Protein AF-A0A9J5WWS8-F1 (afdb_monomer_lite)

pLDDT: mean 73.99, std 14.36, range [29.09, 91.81]

Foldseek 3Di:
DDDPPDPPPPPPFDWDWDFDDDDPDPDTDIDTDTDDDPDPDDDDQDDQPVLVVDPCSVVQLVVLLPDDDDDDPVVNVVVSVVSSSVSVVVVCCVPCNPLVVVLVVLVVVLVVLVVCCVVPVDPVSVVVNVVSVVVNVVSVVSVVSRVCVVVVVVCVVCCVPPDPVVVVVVVVVCVVPDDQWDQAPVRDIQGDPVRVVVRVCVVVCCVVVPPPPPPPVVVVVVVPPPADPVNCCVPVVDDDDLVLDEDEDDPPDDVVVVVVCCVVPVHHHDDDQDQDPNETDDPDDADLVRCVVLVVVLVVVVVVVVPDPDDPVRVVVCCVPPVVVSCPVHVVPDDHDVVNVD

Sequence (342 aa):
MGHNELQTQFKITFTTITHLPSVGSDHCPLLMEMTEKEEDYIKYFKFLNCWADQPKFLDTVKACWERIVEGDSMWRFHQKMKRLSNTLSHWSRREFGDIFTTVREYEEKVRTAEERLIHEHSDTNRTILHALNAEYIKFLKIEDSILKQKTQLYWFKEGDNNTKYFHSLIRGRRRKLFIHKLIGGDGEWIEGDDNIVEAACAHFQEIFTGENNLIDEDALECIPRMVTHEQNNKTSGQRINSDKSHFMVHNSAFNSTVDRIKRITGFKQREGPLTYLGCPLFVGRPRIIYFSDLINKVLCRITGWQTRLLSYGGRAILVKHVLQSLPIHLLLAVTPPGTVLK

Structure (mmCIF, N/CA/C/O backbone):
data_AF-A0A9J5WWS8-F1
#
_entry.id   AF-A0A9J5WWS8-F1
#
loop_
_atom_site.group_PDB
_atom_site.id
_atom_site.type_symbol
_atom_site.label_atom_id
_atom_site.label_alt_id
_atom_site.label_comp_id
_atom_site.label_asym_id
_atom_site.label_entity_id
_atom_site.label_seq_id
_atom_site.pdbx_PDB_ins_code
_atom_site.Cartn_x
_atom_site.Cartn_y
_atom_site.Cartn_z
_atom_site.occupancy
_atom_site.B_iso_or_equiv
_atom_site.auth_seq_id
_atom_site.auth_comp_id
_atom_site.auth_asym_id
_atom_site.auth_atom_id
_atom_site.pdbx_PDB_model_num
ATOM 1 N N . MET A 1 1 ? 41.529 20.018 -17.613 1.00 34.59 1 MET A N 1
ATOM 2 C CA . MET A 1 1 ? 41.162 20.428 -16.240 1.00 34.59 1 MET A CA 1
ATOM 3 C C . MET A 1 1 ? 39.773 19.881 -15.984 1.00 34.59 1 MET A C 1
ATOM 5 O O . MET A 1 1 ? 38.889 20.135 -16.787 1.00 34.59 1 MET A O 1
ATOM 9 N N . GLY A 1 2 ? 39.659 18.984 -15.005 1.00 33.69 2 GLY A N 1
ATOM 10 C CA . GLY A 1 2 ? 38.544 18.047 -14.876 1.00 33.69 2 GLY A CA 1
ATOM 11 C C . GLY A 1 2 ? 37.263 18.675 -14.340 1.00 33.69 2 GLY A C 1
ATOM 12 O O . GLY A 1 2 ? 37.276 19.316 -13.293 1.00 33.69 2 GLY A O 1
ATOM 13 N N . HIS A 1 3 ? 36.160 18.422 -15.038 1.00 29.70 3 HIS A N 1
ATOM 14 C CA . HIS A 1 3 ? 34.816 18.548 -14.492 1.00 29.70 3 HIS A CA 1
ATOM 15 C C . HIS A 1 3 ? 34.423 17.196 -13.884 1.00 29.70 3 HIS A C 1
ATOM 17 O O . HIS A 1 3 ? 34.073 16.258 -14.594 1.00 29.70 3 HIS A O 1
ATOM 23 N N . ASN A 1 4 ? 34.535 17.091 -12.558 1.00 32.69 4 ASN A N 1
ATOM 24 C CA . ASN A 1 4 ? 33.918 16.022 -11.777 1.00 32.69 4 ASN A CA 1
ATOM 25 C C . ASN A 1 4 ? 32.426 16.342 -11.638 1.00 32.69 4 ASN A C 1
ATOM 27 O O . ASN A 1 4 ? 32.026 17.051 -10.714 1.00 32.69 4 ASN A O 1
ATOM 31 N N . GLU A 1 5 ? 31.600 15.836 -12.549 1.00 32.22 5 GLU A N 1
ATOM 32 C CA . GLU A 1 5 ? 30.160 15.765 -12.309 1.00 32.22 5 GLU A CA 1
ATOM 33 C C . GLU A 1 5 ? 29.885 14.622 -11.327 1.00 32.22 5 GLU A C 1
ATOM 35 O O . GLU A 1 5 ? 30.018 13.436 -11.631 1.00 32.22 5 GLU A O 1
ATOM 40 N N . LEU A 1 6 ? 29.561 15.007 -10.094 1.00 29.53 6 LEU A N 1
ATOM 41 C CA . LEU A 1 6 ? 29.164 14.111 -9.018 1.00 29.53 6 LEU A CA 1
ATOM 42 C C . LEU A 1 6 ? 27.849 13.418 -9.404 1.00 29.53 6 LEU A C 1
ATOM 44 O O . LEU A 1 6 ? 26.769 13.993 -9.286 1.00 29.53 6 LEU A O 1
ATOM 48 N N . GLN A 1 7 ? 27.935 12.163 -9.849 1.00 36.16 7 GLN A N 1
ATOM 49 C CA . GLN A 1 7 ? 26.784 11.266 -9.916 1.00 36.16 7 GLN A CA 1
ATOM 50 C C . GLN A 1 7 ? 26.326 10.950 -8.487 1.00 36.16 7 GLN A C 1
ATOM 52 O O . GLN A 1 7 ? 26.822 10.025 -7.844 1.00 36.16 7 GLN A O 1
ATOM 57 N N . THR A 1 8 ? 25.378 11.727 -7.968 1.00 29.09 8 THR A N 1
ATOM 58 C CA . THR A 1 8 ? 24.763 11.474 -6.662 1.00 29.09 8 THR A CA 1
ATOM 59 C C . THR A 1 8 ? 23.800 10.289 -6.770 1.00 29.09 8 THR A C 1
ATOM 61 O O . THR A 1 8 ? 22.591 10.450 -6.932 1.00 29.09 8 THR A O 1
ATOM 64 N N . GLN A 1 9 ? 24.324 9.065 -6.677 1.00 32.16 9 GLN A N 1
ATOM 65 C CA . GLN A 1 9 ? 23.516 7.911 -6.285 1.00 32.16 9 GLN A CA 1
ATOM 66 C C . GLN A 1 9 ? 23.073 8.123 -4.833 1.00 32.16 9 GLN A C 1
ATOM 68 O O . GLN A 1 9 ? 23.846 7.921 -3.900 1.00 32.16 9 GLN A O 1
ATOM 73 N N . PHE A 1 10 ? 21.819 8.523 -4.624 1.00 29.31 10 PHE A N 1
ATOM 74 C CA . PHE A 1 10 ? 21.211 8.512 -3.295 1.00 29.31 10 PHE A CA 1
ATOM 75 C C . PHE A 1 10 ? 21.001 7.059 -2.838 1.00 29.31 10 PHE A C 1
ATOM 77 O O . PHE A 1 10 ? 19.921 6.488 -2.994 1.00 29.31 10 PHE A O 1
ATOM 84 N N . LYS A 1 11 ? 22.035 6.444 -2.256 1.00 37.28 11 LYS A N 1
ATOM 85 C CA . LYS A 1 11 ? 21.844 5.360 -1.288 1.00 37.28 11 LYS A CA 1
ATOM 86 C C . LYS A 1 11 ? 21.254 6.001 -0.034 1.00 37.28 11 LYS A C 1
ATOM 88 O O . LYS A 1 11 ? 21.898 6.834 0.594 1.00 37.28 11 LYS A O 1
ATOM 93 N N . ILE A 1 12 ? 20.011 5.662 0.297 1.00 38.81 12 ILE A N 1
ATOM 94 C CA . ILE A 1 12 ? 19.363 6.142 1.521 1.00 38.81 12 ILE A CA 1
ATOM 95 C C . ILE A 1 12 ? 20.058 5.448 2.697 1.00 38.81 12 ILE A C 1
ATOM 97 O O . ILE A 1 12 ? 19.763 4.296 3.005 1.00 38.81 12 ILE A O 1
ATOM 101 N N . THR A 1 13 ? 21.010 6.131 3.326 1.00 42.75 13 THR A N 1
ATOM 102 C CA . THR A 1 13 ? 21.568 5.730 4.616 1.00 42.75 13 THR A CA 1
ATOM 103 C C . THR A 1 13 ? 20.499 5.942 5.687 1.00 42.75 13 THR A C 1
ATOM 105 O O . THR A 1 13 ? 19.881 7.006 5.774 1.00 42.75 13 THR A O 1
ATOM 108 N N . PHE A 1 14 ? 20.225 4.913 6.492 1.00 48.91 14 PHE A N 1
ATOM 109 C CA . PHE A 1 14 ? 19.406 5.089 7.688 1.00 48.91 14 PHE A CA 1
ATOM 110 C C . PHE A 1 14 ? 20.224 5.912 8.687 1.00 48.91 14 PHE A C 1
ATOM 112 O O . PHE A 1 14 ? 21.230 5.438 9.208 1.00 48.91 14 PHE A O 1
ATOM 119 N N . THR A 1 15 ? 19.799 7.152 8.920 1.00 53.94 15 THR A N 1
ATOM 120 C CA . THR A 1 15 ? 20.398 8.040 9.919 1.00 53.94 15 THR A CA 1
ATOM 121 C C . THR A 1 15 ? 19.564 7.976 11.187 1.00 53.94 15 THR A C 1
ATOM 123 O O . THR A 1 15 ? 18.430 8.461 11.215 1.00 53.94 15 THR A O 1
ATOM 126 N N . THR A 1 16 ? 20.120 7.397 12.245 1.00 55.41 16 THR A N 1
ATOM 127 C CA . THR A 1 16 ? 19.529 7.452 13.586 1.00 55.41 16 THR A CA 1
ATOM 128 C C . THR A 1 16 ? 20.174 8.584 14.374 1.00 55.41 16 THR A C 1
ATOM 130 O O . THR A 1 16 ? 21.397 8.679 14.443 1.00 55.41 16 THR A O 1
ATOM 133 N N . ILE A 1 17 ? 19.342 9.458 14.947 1.00 60.84 17 ILE A N 1
ATOM 134 C CA . ILE A 1 17 ? 19.775 10.533 15.845 1.00 60.84 17 ILE A CA 1
ATOM 135 C C . ILE A 1 17 ? 19.301 10.173 17.248 1.00 60.84 17 ILE A C 1
ATOM 137 O O . ILE A 1 17 ? 18.096 10.077 17.492 1.00 60.84 17 ILE A O 1
ATOM 141 N N . THR A 1 18 ? 20.241 9.973 18.164 1.00 71.31 18 THR A N 1
ATOM 142 C CA . THR A 1 18 ? 19.964 9.694 19.575 1.00 71.31 18 THR A CA 1
ATOM 143 C C . THR A 1 18 ? 20.460 10.836 20.452 1.00 71.31 18 THR A C 1
ATOM 145 O O . THR A 1 18 ? 21.577 11.332 20.312 1.00 71.31 18 THR A O 1
ATOM 148 N N . HIS A 1 19 ? 19.599 11.266 21.374 1.00 62.75 19 HIS A N 1
ATOM 149 C CA . HIS A 1 19 ? 19.945 12.226 22.415 1.00 62.75 19 HIS A CA 1
ATOM 150 C C . HIS A 1 19 ? 20.704 11.497 23.521 1.00 62.75 19 HIS A C 1
ATOM 152 O O . HIS A 1 19 ? 20.132 10.636 24.194 1.00 62.75 19 HIS A O 1
ATOM 158 N N . LEU A 1 20 ? 21.985 11.820 23.704 1.00 66.12 20 LEU A N 1
ATOM 159 C CA . LEU A 1 20 ? 22.762 11.241 24.792 1.00 66.12 20 LEU A CA 1
ATOM 160 C C . LEU A 1 20 ? 22.462 11.991 26.101 1.00 66.12 20 LEU A C 1
ATOM 162 O O . LEU A 1 20 ? 22.438 13.227 26.111 1.00 66.12 20 LEU A O 1
ATOM 166 N N . PRO A 1 21 ? 22.225 11.278 27.216 1.00 53.81 21 PRO A N 1
ATOM 167 C CA . PRO A 1 21 ? 21.971 11.915 28.499 1.00 53.81 21 PRO A CA 1
ATOM 168 C C . PRO A 1 21 ? 23.223 12.665 28.966 1.00 53.81 21 PRO A C 1
ATOM 170 O O . PRO A 1 21 ? 24.277 12.071 29.181 1.00 53.81 21 PRO A O 1
ATOM 173 N N . SER A 1 22 ? 23.092 13.980 29.131 1.00 54.06 22 SER A N 1
ATOM 174 C CA . SER A 1 22 ? 24.130 14.840 29.693 1.00 54.06 22 SER A CA 1
ATOM 175 C C . SER A 1 22 ? 23.893 14.962 31.193 1.00 54.06 22 SER A C 1
ATOM 177 O O . SER A 1 22 ? 22.983 15.660 31.637 1.00 54.06 22 SER A O 1
ATOM 179 N N . VAL A 1 23 ? 24.651 14.222 31.999 1.00 46.34 23 VAL A N 1
ATOM 180 C CA . VAL A 1 23 ? 24.584 14.380 33.456 1.00 46.34 23 VAL A CA 1
ATOM 181 C C . VAL A 1 23 ? 25.491 15.549 33.829 1.00 46.34 23 VAL A C 1
ATOM 183 O O . VAL A 1 23 ? 26.711 15.415 33.814 1.00 46.34 23 VAL A O 1
ATOM 186 N N . GLY A 1 24 ? 24.889 16.699 34.147 1.00 49.91 24 GLY A N 1
ATOM 187 C CA . GLY A 1 24 ? 25.596 17.880 34.664 1.00 49.91 24 GLY A CA 1
ATOM 188 C C . GLY A 1 24 ? 25.834 19.026 33.672 1.00 49.91 24 GLY A C 1
ATOM 189 O O . GLY A 1 24 ? 26.469 20.003 34.052 1.00 49.91 24 GLY A O 1
ATOM 190 N N . SER A 1 25 ? 25.315 18.955 32.441 1.00 54.22 25 SER A N 1
ATOM 191 C CA . SER A 1 25 ? 25.289 20.081 31.494 1.00 54.22 25 SER A CA 1
ATOM 192 C C . SER A 1 25 ? 23.899 20.226 30.864 1.00 54.22 25 SER A C 1
ATOM 194 O O . SER A 1 25 ? 23.211 19.244 30.597 1.00 54.22 25 SER A O 1
ATOM 196 N N . ASP A 1 26 ? 23.485 21.468 30.635 1.00 51.03 26 ASP A N 1
ATOM 197 C CA . ASP A 1 26 ? 22.252 21.882 29.953 1.00 51.03 26 ASP A CA 1
ATOM 198 C C . ASP A 1 26 ? 22.304 21.707 28.423 1.00 51.03 26 ASP A C 1
ATOM 200 O O . ASP A 1 26 ? 21.308 21.926 27.728 1.00 51.03 26 ASP A O 1
ATOM 204 N N . HIS A 1 27 ? 23.431 21.231 27.890 1.00 55.41 27 HIS A N 1
ATOM 205 C CA . HIS A 1 27 ? 23.584 20.850 26.493 1.00 55.41 27 HIS A CA 1
ATOM 206 C C . HIS A 1 27 ? 23.524 19.322 26.341 1.00 55.41 27 HIS A C 1
ATOM 208 O O . HIS A 1 27 ? 24.321 18.586 26.926 1.00 55.41 27 HIS A O 1
ATOM 214 N N . CYS A 1 28 ? 22.568 18.833 25.542 1.00 59.75 28 CYS A N 1
ATOM 215 C CA . CYS A 1 28 ? 22.406 17.415 25.211 1.00 59.75 28 CYS A CA 1
ATOM 216 C C . CYS A 1 28 ? 23.133 17.104 23.889 1.00 59.75 28 CYS A C 1
ATOM 218 O O . CYS A 1 28 ? 22.683 17.572 22.838 1.00 59.75 28 CYS A O 1
ATOM 220 N N . PRO A 1 29 ? 24.250 16.352 23.906 1.00 65.12 29 PRO A N 1
ATOM 221 C CA . PRO A 1 29 ? 24.945 15.989 22.680 1.00 65.12 29 PRO A CA 1
ATOM 222 C C . PRO A 1 29 ? 24.096 15.031 21.835 1.00 65.12 29 PRO A C 1
ATOM 224 O O . PRO A 1 29 ? 23.479 14.090 22.342 1.00 65.12 29 PRO A O 1
ATOM 227 N N . LEU A 1 30 ? 24.072 15.285 20.526 1.00 70.88 30 LEU A N 1
ATOM 228 C CA . LEU A 1 30 ? 23.400 14.447 19.538 1.00 70.88 30 LEU A CA 1
ATOM 229 C C . LEU A 1 30 ? 24.400 13.445 18.966 1.00 70.88 30 LEU A C 1
ATOM 231 O O . LEU A 1 30 ? 25.403 13.844 18.374 1.00 70.88 30 LEU A O 1
ATOM 235 N N . LEU A 1 31 ? 24.112 12.154 19.113 1.00 66.50 31 LEU A N 1
ATOM 236 C CA . LEU A 1 31 ? 24.845 11.100 18.424 1.00 66.50 31 LEU A CA 1
ATOM 237 C C . LEU A 1 31 ? 24.147 10.816 17.094 1.00 66.50 31 LEU A C 1
ATOM 239 O O . LEU A 1 31 ? 22.990 10.398 17.064 1.00 66.50 31 LEU A O 1
ATOM 243 N N . MET A 1 32 ? 24.851 11.083 15.997 1.00 62.84 32 MET A N 1
ATOM 244 C CA . MET A 1 32 ? 24.403 10.784 14.642 1.00 62.84 32 MET A CA 1
ATOM 245 C C . MET A 1 32 ? 25.121 9.527 14.161 1.00 62.84 32 MET A C 1
ATOM 247 O O . MET A 1 32 ? 26.331 9.546 13.948 1.00 62.84 32 MET A O 1
ATOM 251 N N . GLU A 1 33 ? 24.373 8.442 13.989 1.00 60.56 33 GLU A N 1
ATOM 252 C CA . GLU A 1 33 ? 24.905 7.161 13.528 1.00 60.56 33 GLU A CA 1
ATOM 253 C C . GLU A 1 33 ? 24.430 6.902 12.093 1.00 60.56 33 GLU A C 1
ATOM 255 O O . GLU A 1 33 ? 23.228 6.906 11.815 1.00 60.56 33 GLU A O 1
ATOM 260 N N . MET A 1 34 ? 25.378 6.708 11.173 1.00 63.12 34 MET A N 1
ATOM 261 C CA . MET A 1 34 ? 25.111 6.366 9.774 1.00 63.12 34 MET A CA 1
ATOM 262 C C . MET A 1 34 ? 25.519 4.911 9.550 1.00 63.12 34 MET A C 1
ATOM 264 O O . MET A 1 34 ? 26.708 4.602 9.518 1.00 63.12 34 MET A O 1
ATOM 268 N N . THR A 1 35 ? 24.547 4.011 9.406 1.00 54.50 35 THR A N 1
ATOM 269 C CA . THR A 1 35 ? 24.815 2.592 9.124 1.00 54.50 35 THR A CA 1
ATOM 270 C C . THR A 1 35 ? 24.406 2.238 7.694 1.00 54.50 35 THR A C 1
ATOM 272 O O . THR A 1 35 ? 23.243 2.382 7.314 1.00 54.50 35 THR A O 1
ATOM 275 N N . GLU A 1 36 ? 25.350 1.729 6.896 1.00 53.56 36 GLU A N 1
ATOM 276 C CA . GLU A 1 36 ? 25.027 0.957 5.692 1.00 53.56 36 GLU A CA 1
ATOM 277 C C . GLU A 1 36 ? 24.631 -0.455 6.143 1.00 53.56 36 GLU A C 1
ATOM 279 O O . GLU A 1 36 ? 25.482 -1.271 6.486 1.00 53.56 36 GLU A O 1
ATOM 284 N N . LYS A 1 37 ? 23.329 -0.755 6.197 1.00 48.72 37 LYS A N 1
ATOM 285 C CA . LYS A 1 37 ? 22.891 -2.152 6.295 1.00 48.72 37 LYS A CA 1
ATOM 286 C C . LYS A 1 37 ? 22.963 -2.776 4.906 1.00 48.72 37 LYS A C 1
ATOM 288 O O . LYS A 1 37 ? 22.226 -2.365 4.011 1.00 48.72 37 LYS A O 1
ATOM 293 N N . GLU A 1 38 ? 23.806 -3.790 4.737 1.00 50.84 38 GLU A N 1
ATOM 294 C CA . GLU A 1 38 ? 23.618 -4.758 3.658 1.00 50.84 38 GLU A CA 1
ATOM 295 C C . GLU A 1 38 ? 22.343 -5.549 3.976 1.00 50.84 38 GLU A C 1
ATOM 297 O O . GLU A 1 38 ? 22.288 -6.340 4.914 1.00 50.84 38 GLU A O 1
ATOM 302 N N . GLU A 1 39 ? 21.255 -5.248 3.269 1.00 45.75 39 GLU A N 1
ATOM 303 C CA . GLU A 1 39 ? 20.014 -5.996 3.429 1.00 45.75 39 GLU A CA 1
ATOM 304 C C . GLU A 1 39 ? 20.149 -7.372 2.760 1.00 45.75 39 GLU A C 1
ATOM 306 O O . GLU A 1 39 ? 20.115 -7.483 1.531 1.00 45.75 39 GLU A O 1
ATOM 311 N N . ASP A 1 40 ? 20.223 -8.429 3.569 1.00 41.00 40 ASP A N 1
ATOM 312 C CA . ASP A 1 40 ? 20.028 -9.815 3.137 1.00 41.00 40 ASP A CA 1
ATOM 313 C C . ASP A 1 40 ? 18.551 -10.054 2.780 1.00 41.00 40 ASP A C 1
ATOM 315 O O . ASP A 1 40 ? 17.783 -10.660 3.530 1.00 41.00 40 ASP A O 1
ATOM 319 N N . TYR A 1 41 ? 18.106 -9.555 1.625 1.00 54.00 41 TYR A N 1
ATOM 320 C CA . TYR A 1 41 ? 16.797 -9.909 1.081 1.00 54.00 41 TYR A CA 1
ATOM 321 C C . TYR A 1 41 ? 16.919 -10.885 -0.086 1.00 54.00 41 TYR A C 1
ATOM 323 O O . TYR A 1 41 ? 17.726 -10.745 -1.009 1.00 54.00 41 TYR A O 1
ATOM 331 N N . ILE A 1 42 ? 16.027 -11.872 -0.082 1.00 55.78 42 ILE A N 1
ATOM 332 C CA . ILE A 1 42 ? 15.869 -12.813 -1.185 1.00 55.78 42 ILE A CA 1
ATOM 333 C C . ILE A 1 42 ? 15.322 -12.042 -2.395 1.00 55.78 42 ILE A C 1
ATOM 335 O O . ILE A 1 42 ? 14.179 -11.576 -2.406 1.00 55.78 42 ILE A O 1
ATOM 339 N N . LYS A 1 43 ? 16.138 -11.908 -3.445 1.00 58.81 43 LYS A N 1
ATOM 340 C CA . LYS A 1 43 ? 15.716 -11.337 -4.731 1.00 58.81 43 LYS A CA 1
ATOM 341 C C . LYS A 1 43 ? 14.867 -12.350 -5.496 1.00 58.81 43 LYS A C 1
ATOM 343 O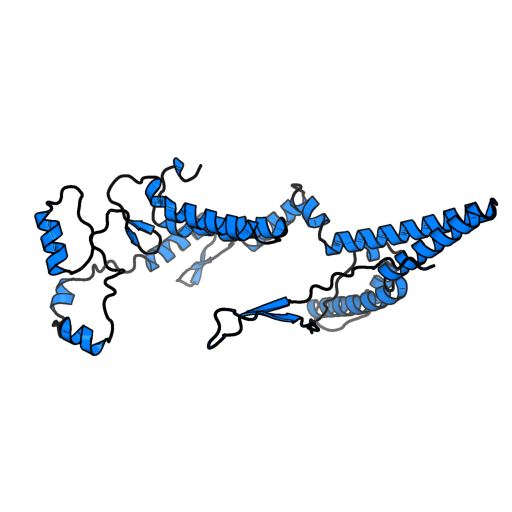 O . LYS A 1 43 ? 15.387 -13.270 -6.121 1.00 58.81 43 LYS A O 1
ATOM 348 N N . TYR A 1 44 ? 13.552 -12.157 -5.477 1.00 68.25 44 TYR A N 1
ATOM 349 C CA . TYR A 1 44 ? 12.629 -12.936 -6.302 1.00 68.25 44 TYR A CA 1
ATOM 350 C C . TYR A 1 44 ? 12.735 -12.554 -7.784 1.00 68.25 44 TYR A C 1
ATOM 352 O O . TYR A 1 44 ? 12.946 -11.389 -8.130 1.00 68.25 44 TYR A O 1
ATOM 360 N N . PHE A 1 45 ? 12.549 -13.544 -8.660 1.00 79.12 45 PHE A N 1
ATOM 361 C CA . PHE A 1 45 ? 12.497 -13.342 -10.106 1.00 79.12 45 PHE A CA 1
ATOM 362 C C . PHE A 1 45 ? 11.397 -12.344 -10.485 1.00 79.12 45 PHE A C 1
ATOM 364 O O . PHE A 1 45 ? 10.253 -12.465 -10.044 1.00 79.12 45 PHE A O 1
ATOM 371 N N . LYS A 1 46 ? 11.741 -11.379 -11.341 1.00 79.69 46 LYS A N 1
ATOM 372 C CA . LYS A 1 46 ? 10.796 -10.433 -11.937 1.00 79.69 46 LYS A CA 1
ATOM 373 C C . LYS A 1 46 ? 10.961 -10.462 -13.448 1.00 79.69 46 LYS A C 1
ATOM 375 O O . LYS A 1 46 ? 12.051 -10.226 -13.956 1.00 79.69 46 LYS A O 1
ATOM 380 N N . PHE A 1 47 ? 9.868 -10.751 -14.140 1.00 84.56 47 PHE A N 1
ATOM 381 C CA . PHE A 1 47 ? 9.807 -10.698 -15.594 1.00 84.56 47 PHE A CA 1
ATOM 382 C C . PHE A 1 47 ? 9.837 -9.244 -16.070 1.00 84.56 47 PHE A C 1
ATOM 384 O O . PHE A 1 47 ? 9.099 -8.433 -15.513 1.00 84.56 47 PHE A O 1
ATOM 391 N N . LEU A 1 48 ? 10.643 -8.916 -17.083 1.00 84.31 48 LEU A N 1
ATOM 392 C CA . LEU A 1 48 ? 10.627 -7.596 -17.719 1.00 84.31 48 LEU A CA 1
ATOM 393 C C . LEU A 1 48 ? 9.835 -7.652 -19.026 1.00 84.31 48 LEU A C 1
ATOM 395 O O . LEU A 1 48 ? 10.088 -8.509 -19.867 1.00 84.31 48 LEU A O 1
ATOM 399 N N . ASN A 1 49 ? 8.896 -6.728 -19.216 1.00 84.12 49 ASN A N 1
ATOM 400 C CA . ASN A 1 49 ? 7.991 -6.749 -20.368 1.00 84.12 49 ASN A CA 1
ATOM 401 C C . ASN A 1 49 ? 8.731 -6.601 -21.703 1.00 84.12 49 ASN A C 1
ATOM 403 O O . ASN A 1 49 ? 8.374 -7.268 -22.667 1.00 84.12 49 ASN A O 1
ATOM 407 N N . CYS A 1 50 ? 9.809 -5.813 -21.730 1.00 82.94 50 CYS A N 1
ATOM 408 C CA . CYS A 1 50 ? 10.656 -5.629 -22.911 1.00 82.94 50 CYS A CA 1
ATOM 409 C C . CYS A 1 50 ? 11.333 -6.922 -23.403 1.00 82.94 50 CYS A C 1
ATOM 411 O O . CYS A 1 50 ? 11.847 -6.959 -24.520 1.00 82.94 50 CYS A O 1
ATOM 413 N N . TRP A 1 51 ? 11.337 -7.996 -22.602 1.00 87.38 51 TRP A N 1
ATOM 414 C CA . TRP A 1 51 ? 11.793 -9.308 -23.056 1.00 87.38 51 TRP A CA 1
ATOM 415 C C . TRP A 1 51 ? 10.873 -9.895 -24.120 1.00 87.38 51 TRP A C 1
ATOM 417 O O . TRP A 1 51 ? 11.370 -10.540 -25.036 1.00 87.38 51 TRP A O 1
ATOM 427 N N . ALA A 1 52 ? 9.562 -9.652 -24.031 1.00 86.25 52 ALA A N 1
ATOM 428 C CA . ALA A 1 52 ? 8.589 -10.177 -24.986 1.00 86.25 52 ALA A CA 1
ATOM 429 C C . ALA A 1 52 ? 8.752 -9.580 -26.392 1.00 86.25 52 ALA A C 1
ATOM 431 O O . ALA A 1 52 ? 8.401 -10.231 -27.371 1.00 86.25 52 ALA A O 1
ATOM 432 N N . ASP A 1 53 ? 9.332 -8.382 -26.487 1.00 84.75 53 ASP A N 1
ATOM 433 C CA . ASP A 1 53 ? 9.578 -7.693 -27.755 1.00 84.75 53 ASP A CA 1
ATOM 434 C C . ASP A 1 53 ? 10.823 -8.228 -28.489 1.00 84.75 53 ASP A C 1
ATOM 436 O O . ASP A 1 53 ? 11.097 -7.836 -29.624 1.00 84.75 53 ASP A O 1
ATOM 440 N N . GLN A 1 54 ? 11.605 -9.116 -27.861 1.00 84.31 54 GLN A N 1
ATOM 441 C CA . GLN A 1 54 ? 12.803 -9.677 -28.482 1.00 84.31 54 GLN A CA 1
ATOM 442 C C . GLN A 1 54 ? 12.473 -10.861 -29.397 1.00 84.31 54 GLN A C 1
ATOM 444 O O . GLN A 1 54 ? 11.809 -11.802 -28.956 1.00 84.31 54 GLN A O 1
ATOM 449 N N . PRO A 1 55 ? 13.048 -10.924 -30.613 1.00 84.88 55 PRO A N 1
ATOM 450 C CA . PRO A 1 55 ? 12.785 -12.016 -31.552 1.00 84.88 55 PRO A CA 1
ATOM 451 C C . PRO A 1 55 ? 13.075 -13.411 -30.975 1.00 84.88 55 PRO A C 1
ATOM 453 O O . PRO A 1 55 ? 12.302 -14.340 -31.174 1.00 84.88 55 PRO A O 1
ATOM 456 N N . LYS A 1 56 ? 14.158 -13.553 -30.196 1.00 87.00 56 LYS A N 1
ATOM 457 C CA . LYS A 1 56 ? 14.605 -14.838 -29.619 1.00 87.00 56 LYS A CA 1
ATOM 458 C C . LYS A 1 56 ? 13.838 -15.269 -28.362 1.00 87.00 56 LYS A C 1
ATOM 460 O O . LYS A 1 56 ? 14.102 -16.346 -27.818 1.00 87.00 56 LYS A O 1
ATOM 465 N N . PHE A 1 57 ? 12.940 -14.429 -27.846 1.00 88.00 57 PHE A N 1
ATOM 466 C CA . PHE A 1 57 ? 12.248 -14.701 -26.588 1.00 88.00 57 PHE A CA 1
ATOM 467 C C . PHE A 1 57 ? 11.340 -15.926 -26.697 1.00 88.00 57 PHE A C 1
ATOM 469 O O . PHE A 1 57 ? 11.473 -16.864 -25.908 1.00 88.00 57 PHE A O 1
ATOM 476 N N . LEU A 1 58 ? 10.462 -15.951 -27.705 1.00 88.69 58 LEU A N 1
ATOM 477 C CA . LEU A 1 58 ? 9.509 -17.045 -27.900 1.00 88.69 58 LEU A CA 1
ATOM 478 C C . LEU A 1 58 ? 10.210 -18.379 -28.161 1.00 88.69 58 LEU A C 1
ATOM 480 O O . LEU A 1 58 ? 9.806 -19.391 -27.590 1.00 88.69 58 LEU A O 1
ATOM 484 N N . ASP A 1 59 ? 11.297 -18.374 -28.932 1.00 89.56 59 ASP A N 1
ATOM 485 C CA . ASP A 1 59 ? 12.095 -19.576 -29.190 1.00 89.56 59 ASP A CA 1
ATOM 486 C C . ASP A 1 59 ? 12.698 -20.139 -27.898 1.00 89.56 59 ASP A C 1
ATOM 488 O O . ASP A 1 59 ? 12.644 -21.343 -27.641 1.00 89.56 59 ASP A O 1
ATOM 492 N N . THR A 1 60 ? 13.209 -19.259 -27.031 1.00 87.75 60 THR A N 1
ATOM 493 C CA . THR A 1 60 ? 13.778 -19.641 -25.730 1.00 87.75 60 THR A CA 1
ATOM 494 C C . THR A 1 60 ? 12.709 -20.220 -24.800 1.00 87.75 60 THR A C 1
ATOM 496 O O . THR A 1 60 ? 12.942 -21.230 -24.128 1.00 87.75 60 THR A O 1
ATOM 499 N N . VAL A 1 61 ? 11.515 -19.615 -24.775 1.00 90.69 61 VAL A N 1
ATOM 500 C CA . VAL A 1 61 ? 10.371 -20.111 -23.996 1.00 90.69 61 VAL A CA 1
ATOM 501 C C . VAL A 1 61 ? 9.931 -21.479 -24.514 1.00 90.69 61 VAL A C 1
ATOM 503 O O . VAL A 1 61 ? 9.796 -22.410 -23.720 1.00 90.69 61 VAL A O 1
ATOM 506 N N . LYS A 1 62 ? 9.766 -21.627 -25.834 1.00 91.25 62 LYS A N 1
ATOM 507 C CA . LYS A 1 62 ? 9.343 -22.871 -26.486 1.00 91.25 62 LYS A CA 1
ATOM 508 C C . LYS A 1 62 ? 10.318 -24.012 -26.197 1.00 91.25 62 LYS A C 1
ATOM 510 O O . LYS A 1 62 ? 9.901 -25.045 -25.677 1.00 91.25 62 LYS A O 1
AT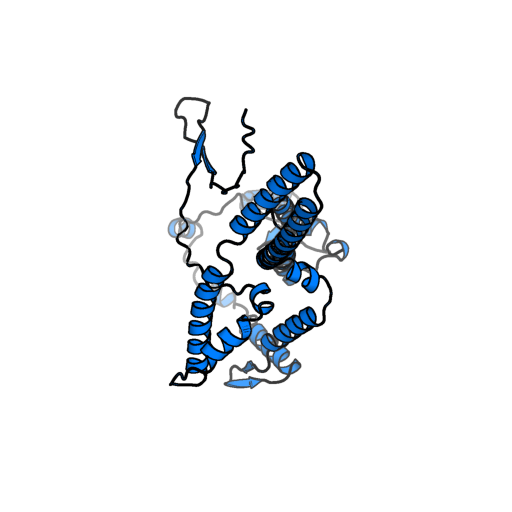OM 515 N N . ALA A 1 63 ? 11.617 -23.782 -26.393 1.00 91.06 63 ALA A N 1
ATOM 516 C CA . ALA A 1 63 ? 12.662 -24.762 -26.096 1.00 91.06 63 ALA A CA 1
ATOM 517 C C . ALA A 1 63 ? 12.694 -25.178 -24.611 1.00 91.06 63 ALA A C 1
ATOM 519 O O . ALA A 1 63 ? 13.045 -26.312 -24.275 1.00 91.06 63 ALA A O 1
ATOM 520 N N . CYS A 1 64 ? 12.326 -24.277 -23.695 1.00 90.00 64 CYS A N 1
ATOM 521 C CA . CYS A 1 64 ? 12.188 -24.603 -22.278 1.00 90.00 64 CYS A CA 1
ATOM 522 C C . CYS A 1 64 ? 10.916 -25.422 -21.993 1.00 90.00 64 CYS A C 1
ATOM 524 O O . CYS A 1 64 ? 10.937 -26.317 -21.140 1.00 90.00 64 CYS A O 1
ATOM 526 N N . TRP A 1 65 ? 9.819 -25.122 -22.693 1.00 89.31 65 TRP A N 1
ATOM 527 C CA . TRP A 1 65 ? 8.494 -25.693 -22.450 1.00 89.31 65 TRP A CA 1
ATOM 528 C C . TRP A 1 65 ? 8.291 -27.084 -23.053 1.00 89.31 65 TRP A C 1
ATOM 530 O O . TRP A 1 65 ? 7.540 -27.884 -22.491 1.00 89.31 65 TRP A O 1
ATOM 540 N N . GLU A 1 66 ? 8.971 -27.396 -24.155 1.00 91.38 66 GLU A N 1
ATOM 541 C CA . GLU A 1 66 ? 8.918 -28.707 -24.824 1.00 91.38 66 GLU A CA 1
ATOM 542 C C . GLU A 1 66 ? 9.612 -29.817 -24.025 1.00 91.38 66 GLU A C 1
ATOM 544 O O . GLU A 1 66 ? 9.348 -31.000 -24.226 1.00 91.38 66 GLU A O 1
ATOM 549 N N . ARG A 1 67 ? 10.452 -29.457 -23.051 1.00 88.31 67 ARG A N 1
ATOM 550 C CA . ARG A 1 67 ? 11.109 -30.436 -22.182 1.00 88.31 67 ARG A CA 1
ATOM 551 C C . ARG A 1 67 ? 10.087 -31.154 -21.300 1.00 88.31 67 ARG A C 1
ATOM 553 O O . ARG A 1 67 ? 9.291 -30.521 -20.597 1.00 88.31 67 ARG A O 1
ATOM 560 N N . ILE A 1 68 ? 10.163 -32.481 -21.297 1.00 87.25 68 ILE A N 1
ATOM 561 C CA . ILE A 1 68 ? 9.283 -33.346 -20.511 1.00 87.25 68 ILE A CA 1
ATOM 562 C C . ILE A 1 68 ? 9.601 -33.191 -19.020 1.00 87.25 68 ILE A C 1
ATOM 564 O O . ILE A 1 68 ? 10.736 -32.936 -18.607 1.00 87.25 68 ILE A O 1
ATOM 568 N N . VAL A 1 69 ? 8.545 -33.264 -18.220 1.00 89.44 69 VAL A N 1
ATOM 569 C CA . VAL A 1 69 ? 8.555 -33.175 -16.766 1.00 89.44 69 VAL A CA 1
ATOM 570 C C . VAL A 1 69 ? 7.538 -34.209 -16.290 1.00 89.44 69 VAL A C 1
ATOM 572 O O . VAL A 1 69 ? 6.391 -34.170 -16.736 1.00 89.44 69 VAL A O 1
ATOM 575 N N . GLU A 1 70 ? 7.964 -35.156 -15.461 1.00 86.44 70 GLU A N 1
ATOM 576 C CA . GLU A 1 70 ? 7.104 -36.230 -14.939 1.00 86.44 70 GLU A CA 1
ATOM 577 C C . GLU A 1 70 ? 6.237 -35.747 -13.765 1.00 86.44 70 GLU A C 1
ATOM 579 O O . GLU A 1 70 ? 6.366 -34.612 -13.339 1.00 86.44 70 GLU A O 1
ATOM 584 N N . GLY A 1 71 ? 5.309 -36.554 -13.250 1.00 88.94 71 GLY A N 1
ATOM 585 C CA . GLY A 1 71 ? 4.486 -36.198 -12.079 1.00 88.94 71 GLY A CA 1
ATOM 586 C C . GLY A 1 71 ? 3.107 -35.622 -12.412 1.00 88.94 71 GLY A C 1
ATOM 587 O O . GLY A 1 71 ? 2.654 -35.722 -13.553 1.00 88.94 71 GLY A O 1
ATOM 588 N N . ASP A 1 72 ? 2.415 -35.066 -11.416 1.00 88.56 72 ASP A N 1
ATOM 589 C CA . ASP A 1 72 ? 1.054 -34.529 -11.567 1.00 88.56 72 ASP A CA 1
ATOM 590 C C . ASP A 1 72 ? 1.025 -33.211 -12.366 1.00 88.56 72 ASP A C 1
ATOM 592 O O . ASP A 1 72 ? 2.000 -32.461 -12.403 1.00 88.56 72 ASP A O 1
ATOM 596 N N . SER A 1 73 ? -0.108 -32.904 -12.996 1.00 87.31 73 SER A N 1
ATOM 597 C CA . SER A 1 73 ? -0.329 -31.737 -13.855 1.00 87.31 73 SER A CA 1
ATOM 598 C C . SER A 1 73 ? 0.109 -30.422 -13.199 1.00 87.31 73 SER A C 1
ATOM 600 O O . SER A 1 73 ? 0.794 -29.616 -13.836 1.00 87.31 73 SER A O 1
ATOM 602 N N . MET A 1 74 ? -0.210 -30.221 -11.914 1.00 86.44 74 MET A N 1
ATOM 603 C CA . MET A 1 74 ? 0.183 -29.012 -11.180 1.00 86.44 74 MET A CA 1
ATOM 604 C C . MET A 1 74 ? 1.696 -28.959 -10.925 1.00 86.44 74 MET A C 1
ATOM 606 O O . MET A 1 74 ? 2.325 -27.904 -11.052 1.00 86.44 74 MET A O 1
ATOM 610 N N . TRP A 1 75 ? 2.308 -30.108 -10.631 1.00 88.75 75 TRP A N 1
ATOM 611 C CA . TRP A 1 75 ? 3.754 -30.223 -10.446 1.00 88.75 75 TRP A CA 1
ATOM 612 C C . TRP A 1 75 ? 4.509 -29.971 -11.753 1.00 88.75 75 TRP A C 1
ATOM 614 O O . TRP A 1 75 ? 5.472 -29.201 -11.773 1.00 88.75 75 TRP A O 1
ATOM 624 N N . ARG A 1 76 ? 4.028 -30.538 -12.869 1.00 87.06 76 ARG A N 1
ATOM 625 C CA . ARG A 1 76 ? 4.584 -30.308 -14.210 1.00 87.06 76 ARG A CA 1
ATOM 626 C C . ARG A 1 76 ? 4.583 -28.828 -14.554 1.00 87.06 76 ARG A C 1
ATOM 628 O O . ARG A 1 76 ? 5.600 -28.302 -15.004 1.00 87.06 76 ARG A O 1
ATOM 635 N N . PHE A 1 77 ? 3.462 -28.150 -14.310 1.00 87.88 77 PHE A N 1
ATOM 636 C CA . PHE A 1 77 ? 3.344 -26.715 -14.536 1.00 87.88 77 PHE A CA 1
ATOM 637 C C . PHE A 1 77 ? 4.322 -25.916 -13.664 1.00 87.88 77 PHE A C 1
ATOM 639 O O . PHE A 1 77 ? 5.097 -25.114 -14.188 1.00 87.88 77 PHE A O 1
ATOM 646 N N . HIS A 1 78 ? 4.352 -26.179 -12.354 1.00 89.75 78 HIS A N 1
ATOM 647 C CA . HIS A 1 78 ? 5.254 -25.497 -11.425 1.00 89.75 78 HIS A CA 1
ATOM 648 C C . HIS A 1 78 ? 6.730 -25.650 -11.824 1.00 89.75 78 HIS A C 1
ATOM 650 O O . HIS A 1 78 ? 7.468 -24.666 -11.874 1.00 89.75 78 HIS A O 1
ATOM 656 N N . GLN A 1 79 ? 7.168 -26.866 -12.157 1.00 90.31 79 GLN A N 1
ATOM 657 C CA . GLN A 1 79 ? 8.553 -27.131 -12.550 1.00 90.31 79 GLN A CA 1
ATOM 658 C C . GLN A 1 79 ? 8.922 -26.473 -13.879 1.00 90.31 79 GLN A C 1
ATOM 660 O O . GLN A 1 79 ? 10.019 -25.925 -14.005 1.00 90.31 79 GLN A O 1
ATOM 665 N N . LYS A 1 80 ? 8.012 -26.475 -14.862 1.00 91.12 80 LYS A N 1
ATOM 666 C CA . LYS A 1 80 ? 8.221 -25.752 -16.124 1.00 91.12 80 LYS A CA 1
ATOM 667 C C . LYS A 1 80 ? 8.347 -24.245 -15.889 1.00 91.12 80 LYS A C 1
ATOM 669 O O . LYS A 1 80 ? 9.269 -23.638 -16.427 1.00 91.12 80 LYS A O 1
ATOM 674 N N . MET A 1 81 ? 7.517 -23.663 -15.020 1.00 90.06 81 MET A N 1
ATOM 675 C CA . MET A 1 81 ? 7.609 -22.248 -14.635 1.00 90.06 81 MET A CA 1
ATOM 676 C C . MET A 1 81 ? 8.916 -21.917 -13.903 1.00 90.06 81 MET A C 1
ATOM 678 O O . MET A 1 81 ? 9.585 -20.949 -14.258 1.00 90.06 81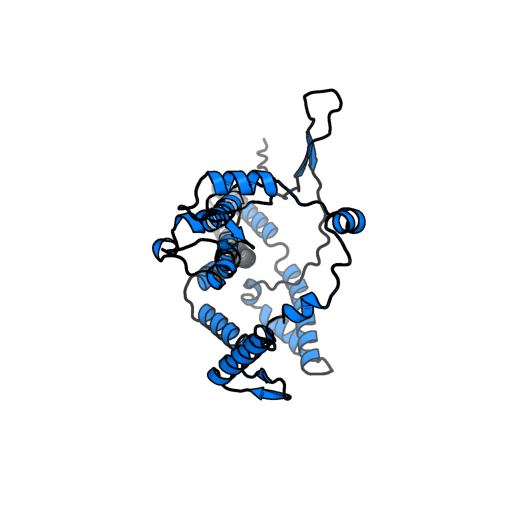 MET A O 1
ATOM 682 N N . LYS A 1 82 ? 9.319 -22.738 -12.924 1.00 89.31 82 LYS A N 1
ATOM 683 C CA . LYS A 1 82 ? 10.574 -22.565 -12.171 1.00 89.31 82 LYS A CA 1
ATOM 684 C C . LYS A 1 82 ? 11.805 -22.666 -13.075 1.00 89.31 82 LYS A C 1
ATOM 686 O O . LYS A 1 82 ? 12.772 -21.920 -12.934 1.00 89.31 82 LYS A O 1
ATOM 691 N N . ARG A 1 83 ? 11.778 -23.597 -14.028 1.00 90.38 83 ARG A N 1
ATOM 692 C CA . ARG A 1 83 ? 12.837 -23.741 -15.029 1.00 90.38 83 ARG A CA 1
ATOM 693 C C . ARG A 1 83 ? 12.898 -22.511 -15.924 1.00 90.38 83 ARG A C 1
ATOM 695 O O . ARG A 1 83 ? 13.971 -21.937 -16.083 1.00 90.38 83 ARG A O 1
ATOM 702 N N . LEU A 1 84 ? 11.745 -22.079 -16.433 1.00 91.81 84 LEU A N 1
ATOM 703 C CA . LEU A 1 84 ? 11.644 -20.915 -17.300 1.00 91.81 84 LEU A CA 1
ATOM 704 C C . LEU A 1 84 ? 12.151 -19.645 -16.609 1.00 91.81 84 LEU A C 1
ATOM 706 O O . LEU A 1 84 ? 12.904 -18.895 -17.223 1.00 91.81 84 LEU A O 1
ATOM 710 N N . SER A 1 85 ? 11.821 -19.420 -15.333 1.00 89.56 85 SER A N 1
ATOM 711 C CA . SER A 1 85 ? 12.315 -18.250 -14.596 1.00 89.56 85 SER A CA 1
ATOM 712 C C . SER A 1 85 ? 13.840 -18.229 -14.494 1.00 89.56 85 SER A C 1
ATOM 714 O O . SER A 1 85 ? 14.462 -17.185 -14.694 1.00 89.56 85 SER A O 1
ATOM 716 N N . ASN A 1 86 ? 14.463 -19.382 -14.235 1.00 88.12 86 ASN A N 1
ATOM 717 C CA . ASN A 1 86 ? 15.921 -19.483 -14.176 1.00 88.12 86 ASN A CA 1
ATOM 718 C C . ASN A 1 86 ? 16.550 -19.262 -15.555 1.00 88.12 86 ASN A C 1
ATOM 720 O O . ASN A 1 86 ? 17.472 -18.459 -15.688 1.00 88.12 86 ASN A O 1
ATOM 724 N N . THR A 1 87 ? 16.024 -19.912 -16.595 1.00 89.88 87 THR A N 1
ATOM 725 C CA . THR A 1 87 ? 16.513 -19.748 -17.970 1.00 89.88 87 THR A CA 1
ATOM 726 C C . THR A 1 87 ? 16.399 -18.298 -18.443 1.00 89.88 87 THR A C 1
ATOM 728 O O . THR A 1 87 ? 17.376 -17.761 -18.962 1.00 89.88 87 THR A O 1
ATOM 731 N N . LEU A 1 88 ? 15.264 -17.634 -18.202 1.00 89.38 88 LEU A N 1
ATOM 732 C CA . LEU A 1 88 ? 15.068 -16.225 -18.555 1.00 89.38 88 LEU A CA 1
ATOM 733 C C . LEU A 1 88 ? 15.972 -15.287 -17.753 1.00 89.38 88 LEU A C 1
ATOM 735 O O . LEU A 1 88 ? 16.465 -14.310 -18.306 1.00 89.38 88 LEU A O 1
ATOM 739 N N . SER A 1 89 ? 16.251 -15.596 -16.484 1.00 86.69 89 SER A N 1
ATOM 740 C CA . SER A 1 89 ? 17.199 -14.813 -15.678 1.00 86.69 89 SER A CA 1
ATOM 741 C C . SER A 1 89 ? 18.609 -14.841 -16.269 1.00 86.69 89 SER A C 1
ATOM 743 O O . SER A 1 89 ? 19.258 -13.802 -16.373 1.00 86.69 89 SER A O 1
ATOM 745 N N . HIS A 1 90 ? 19.084 -16.019 -16.684 1.00 87.38 90 HIS A N 1
ATOM 746 C CA . HIS A 1 90 ? 20.390 -16.158 -17.332 1.00 87.38 90 HIS A CA 1
ATOM 747 C C . HIS A 1 90 ? 20.415 -15.521 -18.721 1.00 87.38 90 HIS A C 1
ATOM 749 O O . HIS A 1 90 ? 21.352 -14.794 -19.042 1.00 87.38 90 HIS A O 1
ATOM 755 N N . TRP A 1 91 ? 19.376 -15.756 -19.521 1.00 89.31 91 TRP A N 1
ATOM 756 C CA . TRP A 1 91 ? 19.235 -15.160 -20.845 1.00 89.31 91 TRP A CA 1
ATOM 757 C C . TRP A 1 91 ? 19.216 -13.630 -20.773 1.00 89.31 91 TRP A C 1
ATOM 759 O O . TRP A 1 91 ? 19.982 -12.985 -21.480 1.00 89.31 91 TRP A O 1
ATOM 769 N N . SER A 1 92 ? 18.448 -13.046 -19.849 1.00 86.19 92 SER A N 1
ATOM 770 C CA . SER A 1 92 ? 18.387 -11.594 -19.678 1.00 86.19 92 SER A CA 1
ATOM 771 C C . SER A 1 92 ? 19.738 -11.000 -19.297 1.00 86.19 92 SER A C 1
ATOM 773 O O . SER A 1 92 ? 20.098 -9.958 -19.833 1.00 86.19 92 SER A O 1
ATOM 775 N N . ARG A 1 93 ? 20.491 -11.637 -18.391 1.00 82.88 93 ARG A N 1
ATOM 776 C CA . ARG A 1 93 ? 21.836 -11.161 -18.028 1.00 82.88 93 ARG A CA 1
ATOM 777 C C . ARG A 1 93 ? 22.806 -11.237 -19.203 1.00 82.88 93 ARG A C 1
ATOM 779 O O . ARG A 1 93 ? 23.683 -10.394 -19.300 1.00 82.88 93 ARG A O 1
ATOM 786 N N . ARG A 1 94 ? 22.658 -12.233 -20.081 1.00 84.62 94 ARG A N 1
ATOM 787 C CA . ARG A 1 94 ? 23.533 -12.413 -21.244 1.00 84.62 94 ARG A CA 1
ATOM 788 C C . ARG A 1 94 ? 23.218 -11.439 -22.377 1.00 84.62 94 ARG A C 1
ATOM 790 O O . ARG A 1 94 ? 24.142 -10.893 -22.958 1.00 84.62 94 ARG A O 1
ATOM 797 N N . GLU A 1 95 ? 21.943 -11.259 -22.716 1.00 80.25 95 GLU A N 1
ATOM 798 C CA . GLU A 1 95 ? 21.550 -10.411 -23.851 1.00 80.25 95 GLU A CA 1
ATOM 799 C C . GLU A 1 95 ? 21.540 -8.921 -23.491 1.00 80.25 95 GLU A C 1
ATOM 801 O O . GLU A 1 95 ? 21.900 -8.099 -24.326 1.00 80.25 95 GLU A O 1
ATOM 806 N N . PHE A 1 96 ? 21.131 -8.564 -22.269 1.00 75.06 96 PHE A N 1
ATOM 807 C CA . PHE A 1 96 ? 20.967 -7.162 -21.874 1.00 75.06 96 PHE A CA 1
ATOM 808 C C . PHE A 1 96 ? 22.013 -6.665 -20.874 1.00 75.06 96 PHE A C 1
ATOM 810 O O . PHE A 1 96 ? 22.184 -5.456 -20.753 1.00 75.06 96 PHE A O 1
ATOM 817 N N . GLY A 1 97 ? 22.693 -7.560 -20.148 1.00 80.50 97 GLY A N 1
ATOM 818 C CA . GLY A 1 97 ? 23.649 -7.167 -19.111 1.00 80.50 97 GLY A CA 1
ATOM 819 C C . GLY A 1 97 ? 23.040 -6.194 -18.099 1.00 80.50 97 GLY A C 1
ATOM 820 O O . GLY A 1 97 ? 21.897 -6.369 -17.660 1.00 80.50 97 GLY A O 1
ATOM 821 N N . ASP A 1 98 ? 23.809 -5.168 -17.741 1.00 80.81 98 ASP A N 1
ATOM 822 C CA . ASP A 1 98 ? 23.282 -3.990 -17.062 1.00 80.81 98 ASP A CA 1
ATOM 823 C C . ASP A 1 98 ? 22.888 -2.933 -18.105 1.00 80.81 98 ASP A C 1
ATOM 825 O O . ASP A 1 98 ? 23.732 -2.239 -18.673 1.00 80.81 98 ASP A O 1
ATOM 829 N N . ILE A 1 99 ? 21.581 -2.810 -18.362 1.00 83.00 99 ILE A N 1
ATOM 830 C CA . ILE A 1 99 ? 21.056 -1.832 -19.324 1.00 83.00 99 ILE A CA 1
ATOM 831 C C . ILE A 1 99 ? 21.550 -0.417 -18.979 1.00 83.00 99 ILE A C 1
ATOM 833 O O . ILE A 1 99 ? 21.899 0.337 -19.885 1.00 83.00 99 ILE A O 1
ATOM 837 N N . PHE A 1 100 ? 21.654 -0.067 -17.695 1.00 78.62 100 PHE A N 1
ATOM 838 C CA . PHE A 1 100 ? 22.048 1.279 -17.276 1.00 78.62 100 PHE A CA 1
ATOM 839 C C . PHE A 1 100 ? 23.501 1.596 -17.651 1.00 78.62 100 PHE A C 1
ATOM 841 O O . PHE A 1 100 ? 23.801 2.719 -18.057 1.00 78.62 100 PHE A O 1
ATOM 848 N N . THR A 1 101 ? 24.408 0.613 -17.588 1.00 84.25 101 THR A N 1
ATOM 849 C CA . THR A 1 101 ? 25.792 0.822 -18.040 1.00 84.25 101 THR A CA 1
ATOM 850 C C . THR A 1 101 ? 25.859 0.935 -19.555 1.00 84.25 101 THR A C 1
ATOM 852 O O . THR A 1 101 ? 26.554 1.813 -20.059 1.00 84.25 101 THR A O 1
ATOM 855 N N . THR A 1 102 ? 25.095 0.115 -20.286 1.00 84.44 102 THR A N 1
ATOM 856 C CA . THR A 1 102 ? 25.073 0.180 -21.757 1.00 84.44 102 THR A CA 1
ATOM 857 C C . THR A 1 102 ? 24.549 1.521 -22.273 1.00 84.44 102 THR A C 1
ATOM 859 O O . THR A 1 102 ? 25.134 2.077 -23.198 1.00 84.44 102 THR A O 1
ATOM 862 N N . VAL A 1 103 ? 23.511 2.092 -21.650 1.00 84.62 103 VAL A N 1
ATOM 863 C CA . VAL A 1 103 ? 23.000 3.433 -21.988 1.00 84.62 103 VAL A CA 1
ATOM 864 C C . VAL A 1 103 ? 24.104 4.478 -21.818 1.00 84.62 103 VAL A C 1
ATOM 866 O O . VAL A 1 103 ? 24.361 5.235 -22.751 1.00 84.62 103 VAL A O 1
ATOM 869 N N . ARG A 1 104 ? 24.829 4.449 -20.691 1.00 83.88 104 ARG A N 1
ATOM 870 C CA . ARG A 1 104 ? 25.947 5.370 -20.423 1.00 83.88 104 ARG A CA 1
ATOM 871 C C . ARG A 1 104 ? 27.097 5.220 -21.425 1.00 83.88 104 ARG A C 1
ATOM 873 O O . ARG A 1 104 ? 27.712 6.200 -21.827 1.00 83.88 104 ARG A O 1
ATOM 880 N N . GLU A 1 105 ? 27.404 3.994 -21.846 1.00 88.62 105 GLU A N 1
ATOM 881 C CA . GLU A 1 105 ? 28.421 3.744 -22.876 1.00 88.62 105 GLU A CA 1
ATOM 882 C C . GLU A 1 105 ? 28.015 4.300 -24.245 1.00 88.62 105 GLU A C 1
ATOM 884 O O . GLU A 1 105 ? 28.865 4.802 -24.981 1.00 88.62 105 GLU A O 1
ATOM 889 N N . TYR A 1 106 ? 26.737 4.192 -24.617 1.00 85.69 106 TYR A N 1
ATOM 890 C CA . TYR A 1 106 ? 26.242 4.756 -25.873 1.00 85.69 106 TYR A CA 1
ATOM 891 C C . TYR A 1 106 ? 26.142 6.280 -25.826 1.00 85.69 106 TYR A C 1
ATOM 893 O O . TYR A 1 106 ? 26.469 6.913 -26.825 1.00 85.69 106 TYR A O 1
ATOM 901 N N . GLU A 1 107 ? 25.785 6.863 -24.683 1.00 85.06 107 GLU A N 1
ATOM 902 C CA . GLU A 1 107 ? 25.836 8.310 -24.452 1.00 85.06 107 GLU A CA 1
ATOM 903 C C . GLU A 1 107 ? 27.253 8.861 -24.698 1.00 85.06 107 GLU A C 1
ATOM 905 O O . GLU A 1 107 ? 27.437 9.803 -25.467 1.00 85.06 107 GLU A O 1
ATOM 910 N N . GLU A 1 108 ? 28.275 8.196 -24.152 1.00 86.06 108 GLU A N 1
ATOM 911 C CA . GLU A 1 108 ? 29.681 8.551 -24.371 1.00 86.06 108 GLU A CA 1
ATOM 912 C C . GLU A 1 108 ? 30.111 8.402 -25.847 1.00 86.06 108 GLU A C 1
ATOM 914 O O . GLU A 1 108 ? 30.793 9.261 -26.413 1.00 86.06 108 GLU A O 1
ATOM 919 N N . LYS A 1 109 ? 29.689 7.320 -26.516 1.00 88.56 109 LYS A N 1
ATOM 920 C CA . LYS A 1 109 ? 29.963 7.102 -27.949 1.00 88.56 109 LYS A CA 1
ATOM 921 C C . LYS A 1 109 ? 29.305 8.163 -28.830 1.00 88.56 109 LYS A C 1
ATOM 923 O O . LYS A 1 109 ? 29.914 8.590 -29.807 1.00 88.56 109 LYS A O 1
ATOM 928 N N . VAL A 1 110 ? 28.082 8.582 -28.503 1.00 85.19 110 VAL A N 1
ATOM 929 C CA . VAL A 1 110 ? 27.390 9.669 -29.206 1.00 85.19 110 VAL A CA 1
ATOM 930 C C . VAL A 1 110 ? 28.148 10.977 -28.997 1.00 85.19 110 VAL A C 1
ATOM 932 O O . VAL A 1 110 ? 28.508 11.605 -29.987 1.00 85.19 110 VAL A O 1
ATOM 935 N N . ARG A 1 111 ? 28.512 11.321 -27.755 1.00 82.12 111 ARG A N 1
ATOM 936 C CA . ARG A 1 111 ? 29.280 12.540 -27.447 1.00 82.12 111 ARG A CA 1
ATOM 937 C C . ARG A 1 111 ? 30.587 12.622 -28.239 1.00 82.12 111 ARG A C 1
ATOM 939 O O . ARG A 1 111 ? 30.864 13.618 -28.899 1.00 82.12 111 ARG A O 1
ATOM 946 N N . THR A 1 112 ? 31.375 11.549 -28.235 1.00 87.00 112 THR A N 1
ATOM 947 C CA . THR A 1 112 ? 32.641 11.501 -28.991 1.00 87.00 112 THR A CA 1
ATOM 948 C C . THR A 1 112 ? 32.434 11.574 -30.508 1.00 87.00 112 THR A C 1
ATOM 950 O O . THR A 1 112 ? 33.266 12.142 -31.217 1.00 87.00 112 THR A O 1
ATOM 953 N N . ALA A 1 113 ? 31.338 11.022 -31.036 1.00 82.25 113 ALA A N 1
ATOM 954 C CA . ALA A 1 113 ? 30.990 11.140 -32.451 1.00 82.25 113 ALA A CA 1
ATOM 955 C C . ALA A 1 113 ? 30.523 12.560 -32.826 1.00 82.25 113 ALA A C 1
ATOM 957 O O . ALA A 1 113 ? 30.854 13.033 -33.913 1.00 82.25 113 ALA A O 1
ATOM 958 N N . GLU A 1 114 ? 29.814 13.254 -31.932 1.00 82.81 114 GLU A N 1
ATOM 959 C CA . GLU A 1 114 ? 29.441 14.664 -32.092 1.00 82.81 114 GLU A CA 1
ATOM 960 C C . GLU A 1 114 ? 30.678 15.567 -32.107 1.00 82.81 114 GLU A C 1
ATOM 962 O O . GLU A 1 114 ? 30.835 16.375 -33.021 1.00 82.81 114 GLU A O 1
ATOM 967 N N . GLU A 1 115 ? 31.609 15.373 -31.168 1.00 81.38 115 GLU A N 1
ATOM 968 C CA . GLU A 1 115 ? 32.888 16.096 -31.132 1.00 81.38 115 GLU A CA 1
ATOM 969 C C . GLU A 1 115 ? 33.699 15.882 -32.419 1.00 81.38 115 GLU A C 1
ATOM 971 O O . GLU A 1 115 ? 34.197 16.839 -33.015 1.00 81.38 115 GLU A O 1
ATOM 976 N N . ARG A 1 116 ? 33.788 14.638 -32.909 1.00 82.69 116 ARG A N 1
ATOM 977 C CA . ARG A 1 116 ? 34.467 14.330 -34.180 1.00 82.69 116 ARG A CA 1
ATOM 978 C C . ARG A 1 116 ? 33.812 15.005 -35.374 1.00 82.69 116 ARG A C 1
ATOM 980 O O . ARG A 1 116 ? 34.529 15.462 -36.254 1.00 82.69 116 ARG A O 1
ATOM 987 N N . LEU A 1 117 ? 32.483 15.085 -35.413 1.00 76.69 117 LEU A N 1
ATOM 988 C CA . LEU A 1 117 ? 31.778 15.779 -36.488 1.00 76.69 117 LEU A CA 1
ATOM 989 C C . LEU A 1 117 ? 32.050 17.289 -36.454 1.00 76.69 117 LEU A C 1
ATOM 991 O O . LEU A 1 117 ? 32.237 17.888 -37.509 1.00 76.69 117 LEU A O 1
ATOM 995 N N . ILE A 1 118 ? 32.112 17.891 -35.260 1.00 79.00 118 ILE A N 1
ATOM 996 C CA . ILE A 1 118 ? 32.446 19.313 -35.086 1.00 79.00 118 ILE A CA 1
ATOM 997 C C . ILE A 1 118 ? 33.862 19.598 -35.606 1.00 79.00 118 ILE A C 1
ATOM 999 O O . ILE A 1 118 ? 34.069 20.588 -36.309 1.00 79.00 118 ILE A O 1
ATOM 1003 N N . HIS A 1 119 ? 34.823 18.722 -35.299 1.00 81.06 119 HIS A N 1
ATOM 1004 C CA . HIS A 1 119 ? 36.212 18.862 -35.742 1.00 81.06 119 HIS A CA 1
ATOM 1005 C C . HIS A 1 119 ? 36.424 18.524 -37.225 1.00 81.06 119 HIS A C 1
ATOM 1007 O O . HIS A 1 119 ? 37.192 19.206 -37.901 1.00 81.06 119 HIS A O 1
ATOM 1013 N N . GLU A 1 120 ? 35.744 17.503 -37.742 1.00 81.69 120 GLU A N 1
ATOM 1014 C CA . GLU A 1 120 ? 35.877 17.014 -39.113 1.00 81.69 120 GLU A CA 1
ATOM 1015 C C . GLU A 1 120 ? 34.490 16.785 -39.733 1.00 81.69 120 GLU A C 1
ATOM 1017 O O . GLU A 1 120 ? 33.849 15.738 -39.571 1.00 81.69 120 GLU A O 1
ATOM 1022 N N . HIS A 1 121 ? 34.029 17.789 -40.483 1.00 79.94 121 HIS A N 1
ATOM 1023 C CA . HIS A 1 121 ? 32.745 17.760 -41.175 1.00 79.94 121 HIS A CA 1
ATOM 1024 C C . HIS A 1 121 ? 32.826 16.884 -42.435 1.00 79.94 121 HIS A C 1
ATOM 1026 O O . HIS A 1 121 ? 33.076 17.369 -43.537 1.00 79.94 121 HIS A O 1
ATOM 1032 N N . SER A 1 122 ? 32.591 15.583 -42.258 1.00 86.81 122 SER A N 1
ATOM 1033 C CA . SER A 1 122 ? 32.476 14.593 -43.335 1.00 86.81 122 SER A CA 1
ATOM 1034 C C . SER A 1 122 ? 31.116 13.892 -43.304 1.00 86.81 122 SER A C 1
ATOM 1036 O O . SER A 1 122 ? 30.551 13.631 -42.237 1.00 86.81 122 SER A O 1
ATOM 1038 N N . ASP A 1 123 ? 30.605 13.520 -44.478 1.00 82.12 123 ASP A N 1
ATOM 1039 C CA . ASP A 1 123 ? 29.350 12.770 -44.619 1.00 82.12 123 ASP A CA 1
ATOM 1040 C C . ASP A 1 123 ? 29.449 11.350 -44.017 1.00 82.12 123 ASP A C 1
ATOM 1042 O O . ASP A 1 123 ? 28.481 10.793 -43.491 1.00 82.12 123 ASP A O 1
ATOM 1046 N N . THR A 1 124 ? 30.664 10.793 -43.972 1.00 86.19 124 THR A N 1
ATOM 1047 C CA . THR A 1 124 ? 30.965 9.542 -43.257 1.00 86.19 124 THR A CA 1
ATOM 1048 C C . THR A 1 124 ? 30.804 9.694 -41.741 1.00 86.19 124 THR A C 1
ATOM 1050 O O . THR A 1 124 ? 30.207 8.842 -41.089 1.00 86.19 124 THR A O 1
ATOM 1053 N N . ASN A 1 125 ? 31.268 10.804 -41.163 1.00 83.94 125 ASN A N 1
ATOM 1054 C CA . ASN A 1 125 ? 31.133 11.068 -39.726 1.00 83.94 125 ASN A CA 1
ATOM 1055 C C . ASN A 1 125 ? 29.664 11.311 -39.351 1.00 83.94 125 ASN A C 1
ATOM 1057 O O . ASN A 1 125 ? 29.188 10.824 -38.324 1.00 83.94 125 ASN A O 1
ATOM 1061 N N . ARG A 1 126 ? 28.911 11.982 -40.230 1.00 79.06 126 ARG A N 1
ATOM 1062 C CA . ARG A 1 126 ? 27.468 12.197 -40.070 1.00 79.06 126 ARG A CA 1
ATOM 1063 C C . ARG A 1 126 ? 26.686 10.881 -40.079 1.00 79.06 126 ARG A C 1
ATOM 1065 O O . ARG A 1 126 ? 25.810 10.691 -39.238 1.00 79.06 126 ARG A O 1
ATOM 1072 N N . THR A 1 127 ? 26.985 9.967 -41.000 1.00 88.62 127 THR A N 1
ATOM 1073 C CA . THR A 1 127 ? 26.312 8.655 -41.062 1.00 88.62 127 THR A CA 1
ATOM 1074 C C . THR A 1 127 ? 26.626 7.784 -39.845 1.00 88.62 127 THR A C 1
ATOM 1076 O O . THR A 1 127 ? 25.710 7.165 -39.299 1.00 88.62 127 THR A O 1
ATOM 1079 N N . ILE A 1 128 ? 27.870 7.801 -39.352 1.00 87.62 128 ILE A N 1
ATOM 1080 C CA . ILE A 1 128 ? 28.256 7.114 -38.108 1.00 87.62 128 ILE A CA 1
ATOM 1081 C C . ILE A 1 128 ? 27.481 7.675 -36.907 1.00 87.62 128 ILE A C 1
ATOM 1083 O O . ILE A 1 128 ? 26.937 6.902 -36.117 1.00 87.62 128 ILE A O 1
ATOM 1087 N N . LEU A 1 129 ? 27.377 9.003 -36.789 1.00 83.25 129 LEU A N 1
ATOM 1088 C CA . LEU A 1 129 ? 26.630 9.647 -35.708 1.00 83.25 129 LEU A CA 1
ATOM 1089 C C . LEU A 1 129 ? 25.142 9.263 -35.731 1.00 83.25 129 LEU A C 1
ATOM 1091 O O . LEU A 1 129 ? 24.581 8.917 -34.693 1.00 83.25 129 LEU A O 1
ATOM 1095 N N . HIS A 1 130 ? 24.501 9.271 -36.903 1.00 85.44 130 HIS A N 1
ATOM 1096 C CA . HIS A 1 130 ? 23.098 8.850 -37.032 1.00 85.44 130 HIS A CA 1
ATOM 1097 C C . HIS A 1 130 ? 22.886 7.388 -36.634 1.00 85.44 130 HIS A C 1
ATOM 1099 O O . HIS A 1 130 ? 21.914 7.081 -35.943 1.00 85.44 130 HIS A O 1
ATOM 1105 N N . ALA A 1 131 ? 23.799 6.493 -37.020 1.00 89.31 131 ALA A N 1
ATOM 1106 C CA . ALA A 1 131 ? 23.734 5.086 -36.631 1.00 89.31 131 ALA A CA 1
ATOM 1107 C C . ALA A 1 131 ? 23.880 4.903 -35.109 1.00 89.31 131 ALA A C 1
ATOM 1109 O O . ALA A 1 131 ? 23.097 4.175 -34.498 1.00 89.31 131 ALA A O 1
ATOM 1110 N N . LEU A 1 132 ? 24.832 5.606 -34.483 1.00 87.12 132 LEU A N 1
ATOM 1111 C CA . LEU A 1 132 ? 25.024 5.576 -33.029 1.00 87.12 132 LEU A CA 1
ATOM 1112 C C . LEU A 1 132 ? 23.818 6.149 -32.277 1.00 87.12 132 LEU A C 1
ATOM 1114 O O . LEU A 1 132 ? 23.375 5.549 -31.299 1.00 87.12 132 LEU A O 1
ATOM 1118 N N . ASN A 1 133 ? 23.240 7.249 -32.761 1.00 84.25 133 ASN A N 1
ATOM 1119 C CA . ASN A 1 133 ? 22.027 7.835 -32.193 1.00 84.25 133 ASN A CA 1
ATOM 1120 C C . ASN A 1 133 ? 20.825 6.887 -32.279 1.00 84.25 133 ASN A C 1
ATOM 1122 O O . ASN A 1 133 ? 20.050 6.782 -31.327 1.00 84.25 133 ASN A O 1
ATOM 1126 N N . ALA A 1 134 ? 20.670 6.162 -33.390 1.00 85.62 134 ALA A N 1
ATOM 1127 C CA . ALA A 1 134 ? 19.600 5.180 -33.538 1.00 85.62 134 ALA A CA 1
ATOM 1128 C C . ALA A 1 134 ? 19.716 4.040 -32.509 1.00 85.62 134 ALA A C 1
ATOM 1130 O O . ALA A 1 134 ? 18.720 3.686 -31.870 1.00 85.62 134 ALA A O 1
ATOM 1131 N N . GLU A 1 135 ? 20.924 3.503 -32.303 1.00 86.31 135 GLU A N 1
ATOM 1132 C CA . GLU A 1 135 ? 21.167 2.489 -31.269 1.00 86.31 135 GLU A CA 1
ATOM 1133 C C . GLU A 1 135 ? 20.988 3.064 -29.855 1.00 86.31 135 GLU A C 1
ATOM 1135 O O . GLU A 1 135 ? 20.339 2.436 -29.018 1.00 86.31 135 GLU A O 1
ATOM 1140 N N . TYR A 1 136 ? 21.452 4.288 -29.588 1.00 86.81 136 TYR A N 1
ATOM 1141 C CA . TYR A 1 136 ? 21.270 4.939 -28.288 1.00 86.81 136 TYR A CA 1
ATOM 1142 C C . TYR A 1 136 ? 19.786 5.108 -27.923 1.00 86.81 136 TYR A C 1
ATOM 1144 O O . TYR A 1 136 ? 19.350 4.684 -26.850 1.00 86.81 136 TYR A O 1
ATOM 1152 N N . ILE A 1 137 ? 18.968 5.620 -28.851 1.00 83.12 137 ILE A N 1
ATOM 1153 C CA . ILE A 1 137 ? 17.514 5.772 -28.666 1.00 83.12 137 ILE A CA 1
ATOM 1154 C C . ILE A 1 137 ? 16.842 4.423 -28.377 1.00 83.12 137 ILE A C 1
ATOM 1156 O O . ILE A 1 137 ? 15.892 4.348 -27.592 1.00 83.12 137 ILE A O 1
ATOM 1160 N N . LYS A 1 138 ? 17.308 3.340 -29.005 1.00 86.81 138 LYS A N 1
ATOM 1161 C CA . LYS A 1 138 ? 16.785 1.992 -28.766 1.00 86.81 138 LYS A CA 1
ATOM 1162 C C . LYS A 1 138 ? 17.056 1.531 -27.331 1.00 86.81 138 LYS A C 1
ATOM 1164 O O . LYS A 1 138 ? 16.129 1.028 -26.694 1.00 86.81 138 LYS A O 1
ATOM 1169 N N . PHE A 1 139 ? 18.263 1.738 -26.802 1.00 84.81 139 PHE A N 1
ATOM 1170 C CA . PHE A 1 139 ? 18.580 1.405 -25.407 1.00 84.81 139 PHE A CA 1
ATOM 1171 C C . PHE A 1 139 ? 17.829 2.293 -24.406 1.00 84.81 139 PHE A C 1
ATOM 1173 O O . PHE A 1 139 ? 17.274 1.761 -23.444 1.00 84.81 139 PHE A O 1
ATOM 1180 N N . LEU A 1 140 ? 17.684 3.594 -24.683 1.00 80.19 140 LEU A N 1
ATOM 1181 C CA . LEU A 1 140 ? 16.862 4.504 -23.872 1.00 80.19 140 LEU A CA 1
ATOM 1182 C C . LEU A 1 140 ? 15.399 4.043 -23.775 1.00 80.19 140 LEU A C 1
ATOM 1184 O O . LEU A 1 140 ? 14.799 4.074 -22.703 1.00 80.19 140 LEU A O 1
ATOM 1188 N N . LYS A 1 141 ? 14.808 3.554 -24.875 1.00 86.19 141 LYS A N 1
ATOM 1189 C CA . LYS A 1 141 ? 13.440 2.997 -24.856 1.00 86.19 141 LYS A CA 1
ATOM 1190 C C . LYS A 1 141 ? 13.323 1.754 -23.973 1.00 86.19 141 LYS A C 1
ATOM 1192 O O . LYS A 1 141 ? 12.298 1.562 -23.315 1.00 86.19 141 LYS A O 1
ATOM 1197 N N . ILE A 1 142 ? 14.342 0.895 -23.971 1.00 84.62 142 ILE A N 1
ATOM 1198 C CA . ILE A 1 142 ? 14.374 -0.302 -23.122 1.00 84.62 142 ILE A CA 1
ATOM 1199 C C . ILE A 1 142 ? 14.481 0.110 -21.650 1.00 84.62 142 ILE A C 1
ATOM 1201 O O . ILE A 1 142 ? 13.727 -0.405 -20.824 1.00 84.62 142 ILE A O 1
ATOM 1205 N N . GLU A 1 143 ? 15.362 1.057 -21.327 1.00 82.75 143 GLU A N 1
ATOM 1206 C CA . GLU A 1 143 ? 15.506 1.608 -19.978 1.00 82.75 143 GLU A CA 1
ATOM 1207 C C . GLU A 1 143 ? 14.192 2.221 -19.475 1.00 82.75 143 GLU A C 1
ATOM 1209 O O . GLU A 1 143 ? 13.703 1.845 -18.407 1.00 82.75 143 GLU A O 1
ATOM 1214 N N . ASP A 1 144 ? 13.568 3.091 -20.272 1.00 80.50 144 ASP A N 1
ATOM 1215 C CA . ASP A 1 144 ? 12.280 3.713 -19.959 1.00 80.50 144 ASP A CA 1
ATOM 1216 C C . ASP A 1 144 ? 11.182 2.659 -19.728 1.00 80.50 144 ASP A C 1
ATOM 1218 O O . ASP A 1 144 ? 10.427 2.741 -18.757 1.00 80.50 144 ASP A O 1
ATOM 1222 N N . SER A 1 145 ? 11.125 1.603 -20.547 1.00 83.06 145 SER A N 1
ATOM 1223 C CA . SER A 1 145 ? 10.197 0.477 -20.349 1.00 83.06 145 SER A CA 1
ATOM 1224 C C . SER A 1 145 ? 10.415 -0.229 -19.002 1.00 83.06 145 SER A C 1
ATOM 1226 O O . SER A 1 145 ? 9.461 -0.476 -18.252 1.00 83.06 145 SER A O 1
ATOM 1228 N N . ILE A 1 146 ? 11.675 -0.487 -18.636 1.00 82.56 146 ILE A N 1
ATOM 1229 C CA . ILE A 1 146 ? 12.035 -1.109 -17.355 1.00 82.56 146 ILE A CA 1
ATOM 1230 C C . ILE A 1 146 ? 11.658 -0.194 -16.185 1.00 82.56 146 ILE A C 1
ATOM 1232 O O . ILE A 1 146 ? 11.071 -0.660 -15.202 1.00 82.56 146 ILE A O 1
ATOM 1236 N N . LEU A 1 147 ? 11.966 1.101 -16.272 1.00 75.56 147 LEU A N 1
ATOM 1237 C CA . LEU A 1 147 ? 11.640 2.082 -15.238 1.00 75.56 147 LEU A CA 1
ATOM 1238 C C . LEU A 1 147 ? 10.125 2.245 -15.077 1.00 75.56 147 LEU A C 1
ATOM 1240 O O . LEU A 1 147 ? 9.634 2.221 -13.946 1.00 75.56 147 LEU A O 1
ATOM 1244 N N . LYS A 1 148 ? 9.357 2.302 -16.171 1.00 74.88 148 LYS A N 1
ATOM 1245 C CA . LYS A 1 148 ? 7.882 2.303 -16.151 1.00 74.88 148 LYS A CA 1
ATOM 1246 C C . LYS A 1 148 ? 7.308 1.077 -15.453 1.00 74.88 148 LYS A C 1
ATOM 1248 O O . LYS A 1 148 ? 6.353 1.192 -14.681 1.00 74.88 148 LYS A O 1
ATOM 1253 N N . GLN A 1 149 ? 7.890 -0.097 -15.691 1.00 76.88 149 GLN A N 1
ATOM 1254 C CA . GLN A 1 149 ? 7.462 -1.328 -15.034 1.00 76.88 149 GLN A CA 1
ATOM 1255 C C . GLN A 1 149 ? 7.824 -1.339 -13.540 1.00 76.88 149 GLN A C 1
ATOM 1257 O O . GLN A 1 149 ? 6.988 -1.709 -12.714 1.00 76.88 149 GLN A O 1
ATOM 1262 N N . LYS A 1 150 ? 9.035 -0.896 -13.175 1.00 75.56 150 LYS A N 1
ATOM 1263 C CA . LYS A 1 150 ? 9.493 -0.800 -11.776 1.00 75.56 150 LYS A CA 1
ATOM 1264 C C . LYS A 1 150 ? 8.664 0.188 -10.955 1.00 75.56 150 LYS A C 1
ATOM 1266 O O . LYS A 1 150 ? 8.326 -0.109 -9.814 1.00 75.56 150 LYS A O 1
ATOM 1271 N N . THR A 1 151 ? 8.323 1.332 -11.541 1.00 68.31 151 THR A N 1
ATOM 1272 C CA . THR A 1 151 ? 7.509 2.389 -10.916 1.00 68.31 151 THR A CA 1
ATOM 1273 C C . THR A 1 151 ? 6.009 2.096 -10.948 1.00 68.31 151 THR A C 1
ATOM 1275 O O . THR A 1 151 ? 5.234 2.838 -10.352 1.00 68.31 151 THR A O 1
ATOM 1278 N N . GLN A 1 152 ? 5.583 1.024 -11.631 1.00 65.25 152 GLN A N 1
ATOM 1279 C CA . GLN A 1 152 ? 4.176 0.673 -11.836 1.00 65.25 152 GLN A CA 1
ATOM 1280 C C . GLN A 1 152 ? 3.341 1.817 -12.453 1.00 65.25 152 GLN A C 1
ATOM 1282 O O . GLN A 1 152 ? 2.123 1.854 -12.290 1.00 65.25 152 GLN A O 1
ATOM 1287 N N . LEU A 1 153 ? 3.960 2.725 -13.219 1.00 57.62 153 LEU A N 1
ATOM 1288 C CA . LEU A 1 153 ? 3.284 3.875 -13.842 1.00 57.62 153 LEU A CA 1
ATOM 1289 C C . LEU A 1 153 ? 2.103 3.470 -14.741 1.00 57.62 153 LEU A C 1
ATOM 1291 O O . LEU A 1 153 ? 1.121 4.201 -14.856 1.00 57.62 153 LEU A O 1
ATOM 1295 N N . TYR A 1 154 ? 2.169 2.287 -15.353 1.00 53.28 154 TYR A N 1
ATOM 1296 C CA . TYR A 1 154 ? 1.062 1.735 -16.134 1.00 53.28 154 TYR A CA 1
ATOM 1297 C C . TYR A 1 154 ? -0.134 1.329 -15.258 1.00 53.28 154 TYR A C 1
ATOM 1299 O O . TYR A 1 154 ? -1.269 1.628 -15.608 1.00 53.28 154 TYR A O 1
ATOM 1307 N N . TRP A 1 155 ? 0.107 0.730 -14.083 1.00 54.81 155 TRP A N 1
ATOM 1308 C CA . TRP A 1 155 ? -0.953 0.445 -13.104 1.00 54.81 155 TRP A CA 1
ATOM 1309 C C . TRP A 1 155 ? -1.606 1.722 -12.592 1.00 54.81 155 TRP A C 1
ATOM 1311 O O . TRP A 1 155 ? -2.804 1.733 -12.330 1.00 54.81 155 TRP A O 1
ATOM 1321 N N . PHE A 1 156 ? -0.820 2.789 -12.469 1.00 45.25 156 PHE A N 1
ATOM 1322 C CA . PHE A 1 156 ? -1.321 4.104 -12.111 1.00 45.25 156 PHE A CA 1
ATOM 1323 C C . PHE A 1 156 ? -2.241 4.668 -13.207 1.00 45.25 156 PHE A C 1
ATOM 1325 O O . PHE A 1 156 ? -3.382 4.997 -12.915 1.00 45.25 156 PHE A O 1
ATOM 1332 N N . LYS A 1 157 ? -1.812 4.683 -14.478 1.00 54.44 157 LYS A N 1
ATOM 1333 C CA . LYS A 1 157 ? -2.643 5.174 -15.598 1.00 54.44 157 LYS A CA 1
ATOM 1334 C C . LYS A 1 157 ? -3.895 4.330 -15.860 1.00 54.44 157 LYS A C 1
ATOM 1336 O O . LYS A 1 157 ? -4.973 4.883 -16.036 1.00 54.44 157 LYS A O 1
ATOM 1341 N N . GLU A 1 158 ? -3.770 3.006 -15.908 1.00 51.41 158 GLU A N 1
ATOM 1342 C CA . GLU A 1 158 ? -4.881 2.103 -16.259 1.00 51.41 158 GLU A CA 1
ATOM 1343 C C . GLU A 1 158 ? -5.781 1.737 -15.075 1.00 51.41 158 GLU A C 1
ATOM 1345 O O . GLU A 1 158 ? -6.880 1.223 -15.279 1.00 51.41 158 GLU A O 1
ATOM 1350 N N . GLY A 1 159 ? -5.305 1.935 -13.844 1.00 48.69 159 GLY A N 1
ATOM 1351 C CA . GLY A 1 159 ? -6.110 1.787 -12.634 1.00 48.69 159 GLY A CA 1
ATOM 1352 C C . GLY A 1 159 ? -6.964 3.018 -12.334 1.00 48.69 159 GLY A C 1
ATOM 1353 O O . GLY A 1 159 ? -8.014 2.867 -11.716 1.00 48.69 159 GLY A O 1
ATOM 1354 N N . ASP A 1 160 ? -6.519 4.200 -12.773 1.00 49.22 160 ASP A N 1
ATOM 1355 C CA . ASP A 1 160 ? -7.236 5.474 -12.626 1.00 49.22 160 ASP A CA 1
ATOM 1356 C C . ASP A 1 160 ? -8.162 5.747 -13.826 1.00 49.22 160 ASP A C 1
ATOM 1358 O O . ASP A 1 160 ? -9.292 6.211 -13.671 1.00 49.22 160 ASP A O 1
ATOM 1362 N N . ASN A 1 161 ? -7.754 5.336 -15.033 1.00 49.59 161 ASN A N 1
ATOM 1363 C CA . ASN A 1 161 ? -8.685 5.206 -16.148 1.00 49.59 161 ASN A CA 1
ATOM 1364 C C . ASN A 1 161 ? -9.625 4.027 -15.871 1.00 49.59 161 ASN A C 1
ATOM 1366 O O . ASN A 1 161 ? -9.174 2.920 -15.597 1.00 49.59 161 ASN A O 1
ATOM 1370 N N . ASN A 1 162 ? -10.936 4.243 -15.977 1.00 53.19 162 ASN A N 1
ATOM 1371 C CA . ASN A 1 162 ? -11.989 3.251 -15.738 1.00 53.19 162 ASN A CA 1
ATOM 1372 C C . ASN A 1 162 ? -11.994 2.137 -16.817 1.00 53.19 162 ASN A C 1
ATOM 1374 O O . ASN A 1 162 ? -12.909 2.004 -17.629 1.00 53.19 162 ASN A O 1
ATOM 1378 N N . THR A 1 163 ? -10.902 1.381 -16.905 1.00 62.47 163 THR A N 1
ATOM 1379 C CA . THR A 1 163 ? -10.574 0.490 -18.017 1.00 62.47 163 THR A CA 1
ATOM 1380 C C . THR A 1 163 ? -11.325 -0.831 -17.899 1.00 62.47 163 THR A C 1
ATOM 1382 O O . THR A 1 163 ? -11.694 -1.294 -16.813 1.00 62.47 163 THR A O 1
ATOM 1385 N N . LYS A 1 164 ? -11.520 -1.516 -19.036 1.00 64.75 164 LYS A N 1
ATOM 1386 C CA . LYS A 1 164 ? -12.092 -2.876 -19.049 1.00 64.75 164 LYS A CA 1
ATOM 1387 C C . LYS A 1 164 ? -11.298 -3.832 -18.148 1.00 64.75 164 LYS A C 1
ATOM 1389 O O . LYS A 1 164 ? -11.895 -4.716 -17.535 1.00 64.75 164 LYS A O 1
ATOM 1394 N N . TYR A 1 165 ? -9.983 -3.636 -18.035 1.00 54.78 165 TYR A N 1
ATOM 1395 C CA . TYR A 1 165 ? -9.106 -4.421 -17.169 1.00 54.78 165 TYR A CA 1
ATOM 1396 C C . TYR A 1 165 ? -9.354 -4.149 -15.678 1.00 54.78 165 TYR A C 1
ATOM 1398 O O . TYR A 1 165 ? -9.546 -5.103 -14.922 1.00 54.78 165 TYR A O 1
ATOM 1406 N N . PHE A 1 166 ? -9.465 -2.882 -15.260 1.00 51.69 166 PHE A N 1
ATOM 1407 C CA . PHE A 1 166 ? -9.854 -2.519 -13.893 1.00 51.69 166 PHE A CA 1
ATOM 1408 C C . PHE A 1 166 ? -11.203 -3.145 -13.508 1.00 51.69 166 PHE A C 1
ATOM 1410 O O . PHE A 1 166 ? -11.319 -3.823 -12.484 1.00 51.69 166 PHE A O 1
ATOM 1417 N N . HIS A 1 167 ? -12.209 -3.041 -14.380 1.00 61.38 167 HIS A N 1
ATOM 1418 C CA . HIS A 1 167 ? -13.499 -3.693 -14.158 1.00 61.38 167 HIS A CA 1
ATOM 1419 C C . HIS A 1 167 ? -13.427 -5.226 -14.177 1.00 61.38 167 HIS A C 1
ATOM 1421 O O . HIS A 1 167 ? -14.215 -5.871 -13.485 1.00 61.38 167 HIS A O 1
ATOM 1427 N N . SER A 1 168 ? -12.511 -5.825 -14.941 1.00 69.00 168 SER A N 1
ATOM 1428 C CA . SER A 1 168 ? -12.264 -7.273 -14.937 1.00 69.00 168 SER A CA 1
ATOM 1429 C C . SER A 1 168 ? -11.654 -7.731 -13.609 1.00 69.00 168 SER A C 1
ATOM 1431 O O . SER A 1 168 ? -12.115 -8.710 -13.023 1.00 69.00 168 SER A O 1
ATOM 1433 N N . LEU A 1 169 ? -10.696 -6.975 -13.062 1.00 59.12 169 LEU A N 1
ATOM 1434 C CA . LEU A 1 169 ? -10.127 -7.206 -11.732 1.00 59.12 169 LEU A CA 1
ATOM 1435 C C . LEU A 1 169 ? -11.165 -7.029 -10.620 1.00 59.12 169 LEU A C 1
ATOM 1437 O O . LEU A 1 169 ? -11.239 -7.868 -9.723 1.00 59.12 169 LEU A O 1
ATOM 1441 N N . ILE A 1 170 ? -12.000 -5.986 -10.686 1.00 63.81 170 ILE A N 1
ATOM 1442 C CA . ILE A 1 170 ? -13.114 -5.781 -9.748 1.00 63.81 170 ILE A CA 1
ATOM 1443 C C . ILE A 1 170 ? -14.115 -6.936 -9.840 1.00 63.81 170 ILE A C 1
ATOM 1445 O O . ILE A 1 170 ? -14.497 -7.476 -8.806 1.00 63.81 170 ILE A O 1
ATOM 1449 N N . ARG A 1 171 ? -14.491 -7.381 -11.046 1.00 71.12 171 ARG A N 1
ATOM 1450 C CA . ARG A 1 171 ? -15.338 -8.572 -11.240 1.00 71.12 171 ARG A CA 1
ATOM 1451 C C . ARG A 1 171 ? -14.678 -9.839 -10.696 1.00 71.12 171 ARG A C 1
ATOM 1453 O O . ARG A 1 171 ? -15.343 -10.645 -10.059 1.00 71.12 171 ARG A O 1
ATOM 1460 N N . GLY A 1 172 ? -13.374 -10.010 -10.901 1.00 60.28 172 GLY A N 1
ATOM 1461 C CA . GLY A 1 172 ? -12.596 -11.120 -10.351 1.00 60.28 172 GLY A CA 1
ATOM 1462 C C . GLY A 1 172 ? -12.584 -11.128 -8.823 1.00 60.28 172 GLY A C 1
ATOM 1463 O O . GLY A 1 172 ? -12.816 -12.171 -8.219 1.00 60.28 172 GLY A O 1
ATOM 1464 N N . ARG A 1 173 ? -12.381 -9.964 -8.195 1.00 64.06 173 ARG A N 1
ATOM 1465 C CA . ARG A 1 173 ? -12.466 -9.806 -6.737 1.00 64.06 173 ARG A CA 1
ATOM 1466 C C . ARG A 1 173 ? -13.879 -10.038 -6.219 1.00 64.06 173 ARG A C 1
ATOM 1468 O O . ARG A 1 173 ? -14.020 -10.774 -5.255 1.00 64.06 173 ARG A O 1
ATOM 1475 N N . ARG A 1 174 ? -14.905 -9.482 -6.874 1.00 65.12 174 ARG A N 1
ATOM 1476 C CA . ARG A 1 174 ? -16.314 -9.719 -6.527 1.00 65.12 174 ARG A CA 1
ATOM 1477 C C . ARG A 1 174 ? -16.644 -11.206 -6.567 1.00 65.12 174 ARG A C 1
ATOM 1479 O O . ARG A 1 174 ? -17.172 -11.691 -5.590 1.00 65.12 174 ARG A O 1
ATOM 1486 N N . ARG A 1 175 ? -16.237 -11.938 -7.612 1.00 70.00 175 ARG A N 1
ATOM 1487 C CA . ARG A 1 175 ? -16.422 -13.401 -7.688 1.00 70.00 175 ARG A CA 1
ATOM 1488 C C . ARG A 1 175 ? -15.708 -14.160 -6.567 1.00 70.00 175 ARG A C 1
ATOM 1490 O O . ARG A 1 175 ? -16.277 -15.090 -6.029 1.00 70.00 175 ARG A O 1
ATOM 1497 N N . LYS A 1 176 ? -14.475 -13.778 -6.211 1.00 62.31 176 LYS A N 1
ATOM 1498 C CA . LYS A 1 176 ? -13.720 -14.437 -5.126 1.00 62.31 176 LYS A CA 1
ATOM 1499 C C . LYS A 1 176 ? -14.269 -14.147 -3.728 1.00 62.31 176 LYS A C 1
ATOM 1501 O O . LYS A 1 176 ? -14.092 -14.968 -2.842 1.00 62.31 176 LYS A O 1
ATOM 1506 N N . LEU A 1 177 ? -14.837 -12.960 -3.530 1.00 54.72 177 LEU A N 1
ATOM 1507 C CA . LEU A 1 177 ? -15.409 -12.518 -2.257 1.00 54.72 177 LEU A CA 1
ATOM 1508 C C . LEU A 1 177 ? -16.914 -12.796 -2.167 1.00 54.72 177 LEU A C 1
ATOM 1510 O O . LEU A 1 177 ? -17.520 -12.487 -1.148 1.00 54.72 177 LEU A O 1
ATOM 1514 N N . PHE A 1 178 ? -17.517 -13.329 -3.231 1.00 64.38 178 PHE A N 1
ATOM 1515 C CA . PHE A 1 178 ? -18.923 -13.682 -3.242 1.00 64.38 178 PHE A CA 1
ATOM 1516 C C . PHE A 1 178 ? -19.115 -14.927 -2.380 1.00 64.38 178 PHE A C 1
ATOM 1518 O O . PHE A 1 178 ? -18.524 -15.977 -2.640 1.00 64.38 178 PHE A O 1
ATOM 1525 N N . ILE A 1 179 ? -19.919 -14.789 -1.335 1.00 71.06 179 ILE A N 1
ATOM 1526 C CA . ILE A 1 179 ? -20.264 -15.891 -0.448 1.00 71.06 179 ILE A CA 1
ATOM 1527 C C . ILE A 1 179 ? -21.382 -16.664 -1.142 1.00 71.06 179 ILE A C 1
ATOM 1529 O O . ILE A 1 179 ? -22.518 -16.215 -1.174 1.00 71.06 179 ILE A O 1
ATOM 1533 N N . HIS A 1 180 ? -21.037 -17.793 -1.761 1.00 72.62 180 HIS A N 1
ATOM 1534 C CA . HIS A 1 180 ? -22.006 -18.597 -2.509 1.00 72.62 180 HIS A CA 1
ATOM 1535 C C . HIS A 1 180 ? -22.951 -19.382 -1.599 1.00 72.62 180 HIS A C 1
ATOM 1537 O O . HIS A 1 180 ? -24.119 -19.540 -1.940 1.00 72.62 180 HIS A O 1
ATOM 1543 N N . LYS A 1 181 ? -22.420 -19.918 -0.495 1.00 78.44 181 LYS A N 1
ATOM 1544 C CA . LYS A 1 181 ? -23.138 -20.760 0.464 1.00 78.44 181 LYS A CA 1
ATOM 1545 C C . LYS A 1 181 ? -22.517 -20.595 1.848 1.00 78.44 181 LYS A C 1
ATOM 1547 O O . LYS A 1 181 ? -21.305 -20.380 1.947 1.00 78.44 181 LYS A O 1
ATOM 1552 N N . LEU A 1 182 ? -23.325 -20.734 2.888 1.00 77.19 182 LEU A N 1
ATOM 1553 C CA . LEU A 1 182 ? -22.879 -20.834 4.280 1.00 77.19 182 LEU A CA 1
ATOM 1554 C C . LEU A 1 182 ? -23.332 -22.175 4.863 1.00 77.19 182 LEU A C 1
ATOM 1556 O O . LEU A 1 182 ? -24.305 -22.743 4.385 1.00 77.19 182 LEU A O 1
ATOM 1560 N N . ILE A 1 183 ? -22.624 -22.684 5.869 1.00 78.94 183 ILE A N 1
ATOM 1561 C CA . ILE A 1 183 ? -23.059 -23.861 6.635 1.00 78.94 183 ILE A CA 1
ATOM 1562 C C . ILE A 1 183 ? -23.741 -23.350 7.906 1.00 78.94 183 ILE A C 1
ATOM 1564 O O . ILE A 1 183 ? -23.135 -22.564 8.638 1.00 78.94 183 ILE A O 1
ATOM 1568 N N . GLY A 1 184 ? -24.988 -23.764 8.133 1.00 76.81 184 GLY A N 1
ATOM 1569 C CA . GLY A 1 184 ? -25.762 -23.469 9.340 1.00 76.81 184 GLY A CA 1
ATOM 1570 C C . GLY A 1 184 ? -25.287 -24.253 10.569 1.00 76.81 184 GLY A C 1
ATOM 1571 O O . GLY A 1 184 ? -24.441 -25.143 10.476 1.00 76.81 184 GLY A O 1
ATOM 1572 N N . GLY A 1 185 ? -25.828 -23.925 11.747 1.00 69.69 185 GLY A N 1
ATOM 1573 C CA . GLY A 1 185 ? -25.478 -24.595 13.013 1.00 69.69 185 GLY A CA 1
ATOM 1574 C C . GLY A 1 185 ? -25.886 -26.075 13.083 1.00 69.69 185 GLY A C 1
ATOM 1575 O O . GLY A 1 185 ? -25.311 -26.837 13.854 1.00 69.69 185 GLY A O 1
ATOM 1576 N N . ASP A 1 186 ? -26.833 -26.484 12.244 1.00 76.12 186 ASP A N 1
ATOM 1577 C CA . ASP A 1 186 ? -27.315 -27.852 12.031 1.00 76.12 186 ASP A CA 1
ATOM 1578 C C . ASP A 1 186 ? -26.507 -28.633 10.975 1.00 76.12 186 ASP A C 1
ATOM 1580 O O . ASP A 1 186 ? -26.732 -29.827 10.783 1.00 76.12 186 ASP A O 1
ATOM 1584 N N . GLY A 1 187 ? -25.529 -27.991 10.323 1.00 75.38 187 GLY A N 1
ATOM 1585 C CA . GLY A 1 187 ? -24.711 -28.590 9.268 1.00 75.38 187 GLY A CA 1
ATOM 1586 C C . GLY A 1 187 ? -25.322 -28.509 7.865 1.00 75.38 187 GLY A C 1
ATOM 1587 O O . GLY A 1 187 ? -24.713 -29.019 6.922 1.00 75.38 187 GLY A O 1
ATOM 1588 N N . GLU A 1 188 ? -26.473 -27.853 7.702 1.00 83.75 188 GLU A N 1
ATOM 1589 C CA . GLU A 1 188 ? -27.131 -27.675 6.406 1.00 83.75 188 GLU A CA 1
ATOM 1590 C C . GLU A 1 188 ? -26.509 -26.530 5.592 1.00 83.75 188 GLU A C 1
ATOM 1592 O O . GLU A 1 188 ? -26.035 -25.522 6.127 1.00 83.75 188 GLU A O 1
ATOM 1597 N N . TRP A 1 189 ? -26.502 -26.680 4.264 1.00 82.38 189 TRP A N 1
ATOM 1598 C CA . TRP A 1 189 ? -25.996 -25.651 3.354 1.00 82.38 189 TRP A CA 1
ATOM 1599 C C . TRP A 1 189 ? -27.081 -24.621 3.037 1.00 82.38 189 TRP A C 1
ATOM 1601 O O . TRP A 1 189 ? -28.095 -24.932 2.417 1.00 82.38 189 TRP A O 1
ATOM 1611 N N . ILE A 1 190 ? -26.824 -23.368 3.405 1.00 79.50 190 ILE A N 1
ATOM 1612 C CA . ILE A 1 190 ? -27.701 -22.223 3.165 1.00 79.50 190 ILE A CA 1
ATOM 1613 C C . ILE A 1 190 ? -27.263 -21.531 1.873 1.00 79.50 190 ILE A C 1
ATOM 1615 O O . ILE A 1 190 ? -26.127 -21.061 1.756 1.00 79.50 190 ILE A O 1
ATOM 1619 N N . GLU A 1 191 ? -28.174 -21.473 0.902 1.00 77.94 191 GLU A N 1
ATOM 1620 C CA . GLU A 1 191 ? -27.968 -20.875 -0.421 1.00 77.94 191 GLU A CA 1
ATOM 1621 C C . GLU A 1 191 ? -28.986 -19.759 -0.681 1.00 77.94 191 GLU A C 1
ATOM 1623 O O . GLU A 1 191 ? -30.142 -19.854 -0.265 1.00 77.94 191 GLU A O 1
ATOM 1628 N N . GLY A 1 192 ? -28.569 -18.726 -1.417 1.00 78.94 192 GLY A N 1
ATOM 1629 C CA . GLY A 1 192 ? -29.393 -17.560 -1.752 1.00 78.94 192 GLY A CA 1
ATOM 1630 C C . GLY A 1 192 ? -29.042 -16.336 -0.907 1.00 78.94 192 GLY A C 1
ATOM 1631 O O . GLY A 1 192 ? -28.859 -16.446 0.302 1.00 78.94 192 GLY A O 1
ATOM 1632 N N . ASP A 1 193 ? -28.936 -15.174 -1.558 1.00 70.69 193 ASP A N 1
ATOM 1633 C CA . ASP A 1 193 ? -28.463 -13.933 -0.929 1.00 70.69 193 ASP A CA 1
ATOM 1634 C C . ASP A 1 193 ? -29.324 -13.538 0.284 1.00 70.69 193 ASP A C 1
ATOM 1636 O O . ASP A 1 193 ? -28.777 -13.234 1.343 1.00 70.69 193 ASP A O 1
ATOM 1640 N N . ASP A 1 194 ? -30.653 -13.623 0.166 1.00 76.12 194 ASP A N 1
ATOM 1641 C CA . ASP A 1 194 ? -31.584 -13.291 1.254 1.00 76.12 194 ASP A CA 1
ATOM 1642 C C . ASP A 1 194 ? -31.469 -14.277 2.427 1.00 76.12 194 ASP A C 1
ATOM 1644 O O . ASP A 1 194 ? -31.366 -13.860 3.579 1.00 76.12 194 ASP A O 1
ATOM 1648 N N . ASN A 1 195 ? -31.365 -15.578 2.133 1.00 78.62 195 ASN A N 1
ATOM 1649 C CA . ASN A 1 195 ? -31.215 -16.625 3.147 1.00 78.62 195 ASN A CA 1
ATOM 1650 C C . ASN A 1 195 ? -29.870 -16.519 3.884 1.00 78.62 195 ASN A C 1
ATOM 1652 O O . ASN A 1 195 ? -29.796 -16.748 5.087 1.00 78.62 195 ASN A O 1
ATOM 1656 N N . ILE A 1 196 ? -28.794 -16.158 3.172 1.00 80.62 196 ILE A N 1
ATOM 1657 C CA . ILE A 1 196 ? -27.462 -15.921 3.746 1.00 80.62 196 ILE A CA 1
ATOM 1658 C C . ILE A 1 196 ? -27.491 -14.721 4.697 1.00 80.62 196 ILE A C 1
ATOM 1660 O O . ILE A 1 196 ? -26.906 -14.785 5.780 1.00 80.62 196 ILE A O 1
ATOM 1664 N N . VAL A 1 197 ? -28.162 -13.633 4.304 1.00 76.56 197 VAL A N 1
ATOM 1665 C CA . VAL A 1 197 ? -28.326 -12.445 5.151 1.00 76.56 197 VAL A CA 1
ATOM 1666 C C . VAL A 1 197 ? -29.158 -12.780 6.386 1.00 76.56 197 VAL A C 1
ATOM 1668 O O . VAL A 1 197 ? -28.738 -12.453 7.493 1.00 76.56 197 VAL A O 1
ATOM 1671 N N . GLU A 1 198 ? -30.287 -13.466 6.218 1.00 83.25 198 GLU A N 1
ATOM 1672 C CA . GLU A 1 198 ? -31.169 -13.857 7.319 1.00 83.25 198 GLU A CA 1
ATOM 1673 C C . GLU A 1 198 ? -30.465 -14.796 8.304 1.00 83.25 198 GLU A C 1
ATOM 1675 O O . GLU A 1 198 ? -30.478 -14.541 9.507 1.00 83.25 198 GLU A O 1
ATOM 1680 N N . ALA A 1 199 ? -29.755 -15.811 7.806 1.00 82.00 199 ALA A N 1
ATOM 1681 C CA . ALA A 1 199 ? -28.986 -16.732 8.636 1.00 82.00 199 ALA A CA 1
ATOM 1682 C C . ALA A 1 199 ? -27.850 -16.032 9.395 1.00 82.00 199 ALA A C 1
ATOM 1684 O O . ALA A 1 199 ? -27.640 -16.292 10.579 1.00 82.00 199 ALA A O 1
ATOM 1685 N N . ALA A 1 200 ? -27.129 -15.113 8.744 1.00 75.81 200 ALA A N 1
ATOM 1686 C CA . ALA A 1 200 ? -26.090 -14.328 9.405 1.00 75.81 200 ALA A CA 1
ATOM 1687 C C . ALA A 1 200 ? -26.680 -13.407 10.485 1.00 75.81 200 ALA A C 1
ATOM 1689 O O . ALA A 1 200 ? -26.138 -13.328 11.588 1.00 75.81 200 ALA A O 1
ATOM 1690 N N . CYS A 1 201 ? -27.799 -12.737 10.191 1.00 80.19 201 CYS A N 1
ATOM 1691 C CA . CYS A 1 201 ? -28.517 -11.913 11.157 1.00 80.19 201 CYS A CA 1
ATOM 1692 C C . CYS A 1 201 ? -28.998 -12.742 12.348 1.00 80.19 201 CYS A C 1
ATOM 1694 O O . CYS A 1 201 ? -28.711 -12.356 13.475 1.00 80.19 201 CYS A O 1
ATOM 1696 N N . ALA A 1 202 ? -29.645 -13.886 12.117 1.00 80.81 202 ALA A N 1
ATOM 1697 C CA . ALA A 1 202 ? -30.129 -14.777 13.168 1.00 80.81 202 ALA A CA 1
ATOM 1698 C C . ALA A 1 202 ? -28.985 -15.294 14.052 1.00 80.81 202 ALA A C 1
ATOM 1700 O O . ALA A 1 202 ? -29.079 -15.209 15.272 1.00 80.81 202 ALA A O 1
ATOM 1701 N N . HIS A 1 203 ? -27.875 -15.731 13.450 1.00 78.75 203 HIS A N 1
ATOM 1702 C CA . HIS A 1 203 ? -26.700 -16.211 14.177 1.00 78.75 203 HIS A CA 1
ATOM 1703 C C . HIS A 1 203 ? -26.096 -15.140 15.094 1.00 78.75 203 HIS A C 1
ATOM 1705 O O . HIS A 1 203 ? -25.848 -15.380 16.274 1.00 78.75 203 HIS A O 1
ATOM 1711 N N . PHE A 1 204 ? -25.866 -13.929 14.577 1.00 72.44 204 PHE A N 1
ATOM 1712 C CA . PHE A 1 204 ? -25.332 -12.850 15.407 1.00 72.44 204 PHE A CA 1
ATOM 1713 C C . PHE A 1 204 ? -26.360 -12.339 16.410 1.00 72.44 204 PHE A C 1
ATOM 1715 O O . PHE A 1 204 ? -25.987 -11.982 17.524 1.00 72.44 204 PHE A O 1
ATOM 1722 N N . GLN A 1 205 ? -27.642 -12.326 16.055 1.00 78.12 205 GLN A N 1
ATOM 1723 C CA . GLN A 1 205 ? -28.701 -11.974 16.983 1.00 78.12 205 GLN A CA 1
ATOM 1724 C C . GLN A 1 205 ? -28.723 -12.964 18.144 1.00 78.12 205 GLN A C 1
ATOM 1726 O O . GLN A 1 205 ? -28.654 -12.513 19.273 1.00 78.12 205 GLN A O 1
ATOM 1731 N N . GLU A 1 206 ? -28.667 -14.272 17.917 1.00 78.00 206 GLU A N 1
ATOM 1732 C CA . GLU A 1 206 ? -28.549 -15.280 18.978 1.00 78.00 206 GLU A CA 1
ATOM 1733 C C . GLU A 1 206 ? -27.298 -15.076 19.855 1.00 78.00 206 GLU A C 1
ATOM 1735 O O . GLU A 1 206 ? -27.396 -15.084 21.079 1.00 78.00 206 GLU A O 1
ATOM 1740 N N . ILE A 1 207 ? -26.136 -14.788 19.255 1.00 76.31 207 ILE A N 1
ATOM 1741 C CA . ILE A 1 207 ? -24.899 -14.492 20.003 1.00 76.31 207 ILE A CA 1
ATOM 1742 C C . ILE A 1 207 ? -25.048 -13.247 20.893 1.00 76.31 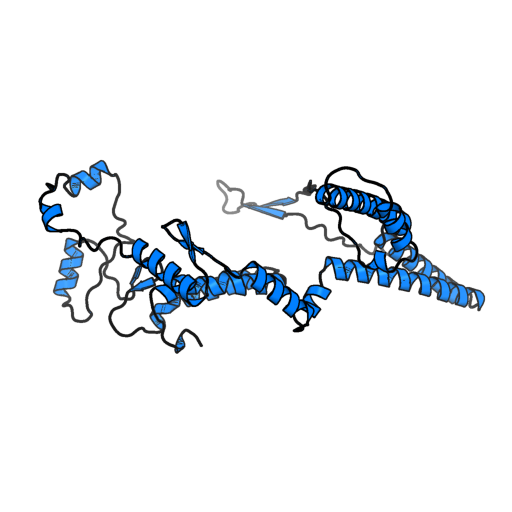207 ILE A C 1
ATOM 1744 O O . ILE A 1 207 ? -24.560 -13.230 22.023 1.00 76.31 207 ILE A O 1
ATOM 1748 N N . PHE A 1 208 ? -25.674 -12.184 20.382 1.00 63.88 208 PHE A N 1
ATOM 1749 C CA . PHE A 1 208 ? -25.767 -10.891 21.071 1.00 63.88 208 PHE A CA 1
ATOM 1750 C C . PHE A 1 208 ? -27.032 -10.722 21.923 1.00 63.88 208 PHE A C 1
ATOM 1752 O O . PHE A 1 208 ? -27.073 -9.829 22.767 1.00 63.88 208 PHE A O 1
ATOM 1759 N N . THR A 1 209 ? -28.045 -11.562 21.717 1.00 67.75 209 THR A N 1
ATOM 1760 C CA . THR A 1 209 ? -29.311 -11.614 22.468 1.00 67.75 209 THR A CA 1
ATOM 1761 C C . THR A 1 209 ? -29.496 -12.957 23.164 1.00 67.75 209 THR A C 1
ATOM 1763 O O . THR A 1 209 ? -30.630 -13.403 23.332 1.00 67.75 209 THR A O 1
ATOM 1766 N N . GLY A 1 210 ? -28.384 -13.592 23.569 1.00 60.03 210 GLY A N 1
ATOM 1767 C CA . GLY A 1 210 ? -28.391 -14.812 24.380 1.00 60.03 210 GLY A CA 1
ATOM 1768 C C . GLY A 1 210 ? -29.423 -14.729 25.505 1.00 60.03 210 GLY A C 1
ATOM 1769 O O . GLY A 1 210 ? -29.721 -13.622 25.951 1.00 60.03 210 GLY A O 1
ATOM 1770 N N . GLU A 1 211 ? -29.985 -15.885 25.888 1.00 60.53 211 GLU A N 1
ATOM 1771 C CA . GLU A 1 211 ? -31.186 -16.026 26.728 1.00 60.53 211 GLU A CA 1
ATOM 1772 C C . GLU A 1 211 ? -31.457 -14.793 27.596 1.00 60.53 211 GLU A C 1
ATOM 1774 O O . GLU A 1 211 ? -30.677 -14.484 28.497 1.00 60.53 211 GLU A O 1
ATOM 1779 N N . ASN A 1 212 ? -32.576 -14.108 27.321 1.00 52.53 212 ASN A N 1
ATOM 1780 C CA . ASN A 1 212 ? -33.150 -13.017 28.118 1.00 52.53 212 ASN A CA 1
ATOM 1781 C C . ASN A 1 212 ? -33.572 -13.492 29.524 1.00 52.53 212 ASN A C 1
ATOM 1783 O O . ASN A 1 212 ? -34.631 -13.129 30.037 1.00 52.53 212 ASN A O 1
ATOM 1787 N N . ASN A 1 213 ? -32.735 -14.276 30.187 1.00 56.97 213 ASN A N 1
ATOM 1788 C CA . ASN A 1 213 ? -32.635 -14.235 31.620 1.00 56.97 213 ASN A CA 1
ATOM 1789 C C . ASN A 1 213 ? -32.080 -12.838 31.901 1.00 56.97 213 ASN A C 1
ATOM 1791 O O . ASN A 1 213 ? -30.869 -12.613 31.920 1.00 56.97 213 ASN A O 1
ATOM 1795 N N . LEU A 1 214 ? -32.993 -11.867 32.048 1.00 55.69 214 LEU A N 1
ATOM 1796 C CA . LEU A 1 214 ? -32.725 -10.697 32.876 1.00 55.69 214 LEU A CA 1
ATOM 1797 C C . LEU A 1 214 ? -31.913 -11.224 34.054 1.00 55.69 214 LEU A C 1
ATOM 1799 O O . LEU A 1 214 ? -32.315 -12.225 34.651 1.00 55.69 214 LEU A O 1
ATOM 1803 N N . ILE A 1 215 ? -30.743 -10.638 34.308 1.00 53.84 215 ILE A N 1
ATOM 1804 C CA . ILE A 1 215 ? -29.993 -10.970 35.515 1.00 53.84 215 ILE A CA 1
ATOM 1805 C C . ILE A 1 215 ? -31.007 -10.814 36.639 1.00 53.84 215 ILE A C 1
ATOM 1807 O O . ILE A 1 215 ? -31.509 -9.712 36.851 1.00 53.84 215 ILE A O 1
ATOM 1811 N N . ASP A 1 216 ? -31.382 -11.933 37.248 1.00 54.91 216 ASP A N 1
ATOM 1812 C CA . ASP A 1 216 ? -32.293 -11.937 38.371 1.00 54.91 216 ASP A CA 1
ATOM 1813 C C . ASP A 1 216 ? -31.541 -11.217 39.489 1.00 54.91 216 ASP A C 1
ATOM 1815 O O . ASP A 1 216 ? -30.624 -11.771 40.099 1.00 54.91 216 ASP A O 1
ATOM 1819 N N . GLU A 1 217 ? -31.809 -9.920 39.653 1.00 56.69 217 GLU A N 1
ATOM 1820 C CA . GLU A 1 217 ? -31.144 -9.116 40.674 1.00 56.69 217 GLU A CA 1
ATOM 1821 C C . GLU A 1 217 ? -31.448 -9.691 42.068 1.00 56.69 217 GLU A C 1
ATOM 1823 O O . GLU A 1 217 ? -30.584 -9.621 42.943 1.00 56.69 217 GLU A O 1
ATOM 1828 N N . ASP A 1 218 ? -32.574 -10.396 42.234 1.00 61.22 218 ASP A N 1
ATOM 1829 C CA . ASP A 1 218 ? -32.925 -11.109 43.466 1.00 61.22 218 ASP A CA 1
ATOM 1830 C C . ASP A 1 218 ? -31.996 -12.324 43.695 1.00 61.22 218 ASP A C 1
ATOM 1832 O O . ASP A 1 218 ? -31.625 -12.644 44.830 1.00 61.22 218 ASP A O 1
ATOM 1836 N N . ALA A 1 219 ? -31.494 -12.961 42.629 1.00 59.75 219 ALA A N 1
ATOM 1837 C CA . ALA A 1 219 ? -30.464 -14.001 42.734 1.00 59.75 219 ALA A CA 1
ATOM 1838 C C . ALA A 1 219 ? -29.097 -13.437 43.173 1.00 59.75 219 ALA A C 1
ATOM 1840 O O . ALA A 1 219 ? -28.295 -14.155 43.780 1.00 59.75 219 ALA A O 1
ATOM 1841 N N . LEU A 1 220 ? -28.828 -12.148 42.925 1.00 57.22 220 LEU A N 1
ATOM 1842 C CA . LEU A 1 220 ? -27.644 -11.457 43.449 1.00 57.22 220 LEU A CA 1
ATOM 1843 C C . LEU A 1 220 ? -27.802 -11.069 44.928 1.00 57.22 220 LEU A C 1
ATOM 1845 O O . LEU A 1 220 ? -26.788 -10.959 45.620 1.00 57.22 220 LEU A O 1
ATOM 1849 N N . GLU A 1 221 ? -29.029 -10.925 45.444 1.00 62.81 221 GLU A N 1
ATOM 1850 C CA . GLU A 1 221 ? -29.281 -10.722 46.882 1.00 62.81 221 GLU A CA 1
ATOM 1851 C C . GLU A 1 221 ? -28.972 -11.973 47.721 1.00 62.81 221 GLU A C 1
ATOM 1853 O O . GLU A 1 221 ? -28.596 -11.873 48.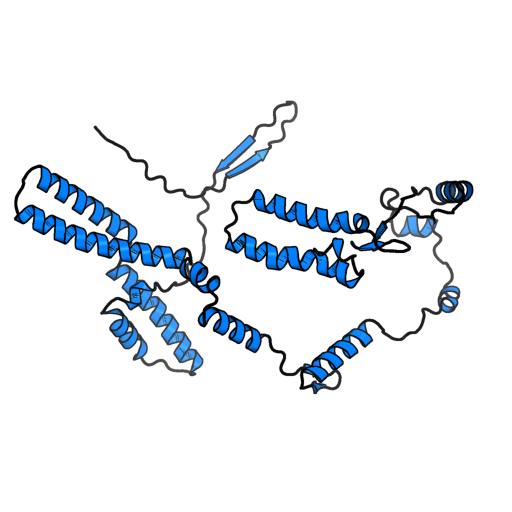892 1.00 62.81 221 GLU A O 1
ATOM 1858 N N . CYS A 1 222 ? -29.056 -13.159 47.108 1.00 61.34 222 CYS A N 1
ATOM 1859 C CA . CYS A 1 222 ? -28.709 -14.441 47.726 1.00 61.34 222 CYS A CA 1
ATOM 1860 C C . CYS A 1 222 ? -27.200 -14.611 47.945 1.00 61.34 222 CYS A C 1
ATOM 1862 O O . CYS A 1 222 ? -26.778 -15.445 48.750 1.00 61.34 222 CYS A O 1
ATOM 1864 N N . ILE A 1 223 ? -26.378 -13.856 47.210 1.00 61.97 223 ILE A N 1
ATOM 1865 C CA . ILE A 1 223 ? -24.926 -13.873 47.353 1.00 61.97 223 ILE A CA 1
ATOM 1866 C C . ILE A 1 223 ? -24.585 -12.912 48.495 1.00 61.97 223 ILE A C 1
ATOM 1868 O O . ILE A 1 223 ? -24.659 -11.692 48.319 1.00 61.97 223 ILE A O 1
ATOM 1872 N N . PRO A 1 224 ? -24.191 -13.416 49.682 1.00 57.44 224 PRO A N 1
ATOM 1873 C CA . PRO A 1 224 ? -23.840 -12.538 50.781 1.00 57.44 224 PRO A CA 1
ATOM 1874 C C . PRO A 1 224 ? -22.713 -11.613 50.327 1.00 57.44 224 PRO A C 1
ATOM 1876 O O . PRO A 1 224 ? -21.758 -12.032 49.667 1.00 57.44 224 PRO A O 1
ATOM 1879 N N . ARG A 1 225 ? -22.814 -10.329 50.678 1.00 58.41 225 ARG A N 1
ATOM 1880 C CA . ARG A 1 225 ? -21.787 -9.327 50.383 1.00 58.41 225 ARG A CA 1
ATOM 1881 C C . ARG A 1 225 ? -20.543 -9.626 51.230 1.00 58.41 225 ARG A C 1
ATOM 1883 O O . ARG A 1 225 ? -20.319 -9.014 52.267 1.00 58.41 225 ARG A O 1
ATOM 1890 N N . MET A 1 226 ? -19.757 -10.613 50.801 1.00 56.88 226 MET A N 1
ATOM 1891 C CA . MET A 1 226 ? -18.631 -11.178 51.556 1.00 56.88 226 MET A CA 1
ATOM 1892 C C . MET A 1 226 ? -17.392 -10.279 51.554 1.00 56.88 226 MET A C 1
ATOM 1894 O O . MET A 1 226 ? -16.469 -10.496 52.336 1.00 56.88 226 MET A O 1
ATOM 1898 N N . VAL A 1 227 ? -17.365 -9.271 50.679 1.00 57.94 227 VAL A N 1
ATOM 1899 C CA . VAL A 1 227 ? -16.239 -8.351 50.531 1.00 57.94 227 VAL A CA 1
ATOM 1900 C C . VAL A 1 227 ? -16.757 -6.920 50.614 1.00 57.94 227 VAL A C 1
ATOM 1902 O O . VAL A 1 227 ? -17.438 -6.416 49.721 1.00 57.94 227 VAL A O 1
ATOM 1905 N N . THR A 1 228 ? -16.428 -6.250 51.713 1.00 70.12 228 THR A N 1
ATOM 1906 C CA . THR A 1 228 ? -16.647 -4.808 51.871 1.00 70.12 228 THR A CA 1
ATOM 1907 C C . THR A 1 228 ? -15.736 -4.020 50.926 1.00 70.12 228 THR A C 1
ATOM 1909 O O . THR A 1 228 ? -14.687 -4.504 50.498 1.00 70.12 228 THR A O 1
ATOM 1912 N N . HIS A 1 229 ? -16.097 -2.773 50.605 1.00 61.09 229 HIS A N 1
ATOM 1913 C CA . HIS A 1 229 ? -15.292 -1.921 49.715 1.00 61.09 229 HIS A CA 1
ATOM 1914 C C . HIS A 1 229 ? -13.840 -1.764 50.212 1.00 61.09 229 HIS A C 1
ATOM 1916 O O . HIS A 1 229 ? -12.905 -1.649 49.420 1.00 61.09 229 HIS A O 1
ATOM 1922 N N . GLU A 1 230 ? -13.647 -1.813 51.529 1.00 64.56 230 GLU A N 1
ATOM 1923 C CA . GLU A 1 230 ? -12.349 -1.735 52.190 1.00 64.56 230 GLU A CA 1
ATOM 1924 C C . GLU A 1 230 ? -11.537 -3.037 52.053 1.00 64.56 230 GLU A C 1
ATOM 1926 O O . GLU A 1 230 ? -10.329 -2.988 51.810 1.00 64.56 230 GLU A O 1
ATOM 1931 N N . GLN A 1 231 ? -12.198 -4.201 52.110 1.00 63.59 231 GLN A N 1
ATOM 1932 C CA . GLN A 1 231 ? -11.579 -5.499 51.818 1.00 63.59 231 GLN A CA 1
ATOM 1933 C C . GLN A 1 231 ? -11.222 -5.634 50.332 1.00 63.59 231 GLN A C 1
ATOM 1935 O O . GLN A 1 231 ? -10.118 -6.064 50.023 1.00 63.59 231 GLN A O 1
ATOM 1940 N N . ASN A 1 232 ? -12.074 -5.187 49.402 1.00 64.94 232 ASN A N 1
ATOM 1941 C CA . ASN A 1 232 ? -11.772 -5.248 47.965 1.00 64.94 232 ASN A CA 1
ATOM 1942 C C . ASN A 1 232 ? -10.576 -4.353 47.580 1.00 64.94 232 ASN A C 1
ATOM 1944 O O . ASN A 1 232 ? -9.722 -4.743 46.780 1.00 64.94 232 ASN A O 1
ATOM 1948 N N . ASN A 1 233 ? -10.471 -3.173 48.200 1.00 59.62 233 ASN A N 1
ATOM 1949 C CA . ASN A 1 233 ? -9.329 -2.272 48.028 1.00 59.62 233 ASN A CA 1
ATOM 1950 C C . ASN A 1 233 ? -8.022 -2.877 48.578 1.00 59.62 233 ASN A C 1
ATOM 1952 O O . ASN A 1 233 ? -6.957 -2.651 48.005 1.00 59.62 233 ASN A O 1
ATOM 1956 N N . LYS A 1 234 ? -8.092 -3.653 49.670 1.00 63.44 234 LYS A N 1
ATOM 1957 C CA . LYS A 1 234 ? -6.938 -4.368 50.244 1.00 63.44 234 LYS A CA 1
ATOM 1958 C C . LYS A 1 234 ? -6.552 -5.622 49.451 1.00 63.44 234 LYS A C 1
ATOM 1960 O O . LYS A 1 234 ? -5.363 -5.892 49.331 1.00 63.44 234 LYS A O 1
ATOM 1965 N N . THR A 1 235 ? -7.520 -6.363 48.907 1.00 54.91 235 THR A N 1
ATOM 1966 C CA . THR A 1 235 ? -7.287 -7.668 48.261 1.00 54.91 235 THR A CA 1
ATOM 1967 C C . THR A 1 235 ? -7.000 -7.564 46.761 1.00 54.91 235 THR A C 1
ATOM 1969 O O . THR A 1 235 ? -6.140 -8.288 46.272 1.00 54.91 235 THR A O 1
ATOM 1972 N N . SER A 1 236 ? -7.660 -6.667 46.015 1.00 65.31 236 SER A N 1
ATOM 1973 C CA . SER A 1 236 ? -7.395 -6.515 44.569 1.00 65.31 236 SER A CA 1
ATOM 1974 C C . SER A 1 236 ? -6.155 -5.666 44.267 1.00 65.31 236 SER A C 1
ATOM 1976 O O . SER A 1 236 ? -5.626 -5.715 43.158 1.00 65.31 236 SER A O 1
ATOM 1978 N N . GLY A 1 237 ? -5.720 -4.834 45.224 1.00 64.00 237 GLY A N 1
ATOM 1979 C CA . GLY A 1 237 ? -4.679 -3.823 45.018 1.00 64.00 237 GLY A CA 1
ATOM 1980 C C . GLY A 1 237 ? -5.059 -2.721 44.016 1.00 64.00 237 GLY A C 1
ATOM 1981 O O . GLY A 1 237 ? -4.253 -1.825 43.756 1.00 64.00 237 GLY A O 1
ATOM 1982 N N . GLN A 1 238 ? -6.269 -2.752 43.450 1.00 63.50 238 GLN A N 1
ATOM 1983 C CA . GLN A 1 238 ? -6.720 -1.781 42.464 1.00 63.50 238 GLN A CA 1
ATOM 1984 C C . GLN A 1 238 ? -7.224 -0.521 43.166 1.00 63.50 238 GLN A C 1
ATOM 1986 O O . GLN A 1 238 ? -8.037 -0.568 44.087 1.00 63.50 238 GLN A O 1
ATOM 1991 N N . ARG A 1 239 ? -6.733 0.635 42.716 1.00 71.56 239 ARG A N 1
ATOM 1992 C CA . ARG A 1 239 ? -7.181 1.950 43.181 1.00 71.56 239 ARG A CA 1
ATOM 1993 C C . ARG A 1 239 ? -8.033 2.594 42.097 1.00 71.56 239 ARG A C 1
ATOM 1995 O O . ARG A 1 239 ? -7.666 2.566 40.923 1.00 71.56 239 ARG A O 1
ATOM 2002 N N . ILE A 1 240 ? -9.146 3.207 42.492 1.00 76.06 240 ILE A N 1
ATOM 2003 C CA . ILE A 1 240 ? -9.967 3.996 41.572 1.00 76.06 240 ILE A CA 1
ATOM 2004 C C . ILE A 1 240 ? -9.147 5.199 41.106 1.00 76.06 240 ILE A C 1
ATOM 2006 O O . ILE A 1 240 ? -8.577 5.931 41.914 1.00 76.06 240 ILE A O 1
ATOM 2010 N N . ASN A 1 241 ? -9.098 5.410 39.794 1.00 81.31 241 ASN A N 1
ATOM 2011 C CA . ASN A 1 241 ? -8.443 6.574 39.220 1.00 81.31 241 ASN A CA 1
ATOM 2012 C C . ASN A 1 241 ? -9.388 7.784 39.296 1.00 81.31 241 ASN A C 1
ATOM 2014 O O . ASN A 1 241 ? -10.252 7.960 38.438 1.00 81.31 241 ASN A O 1
ATOM 2018 N N . SER A 1 242 ? -9.209 8.621 40.318 1.00 80.50 242 SER A N 1
ATOM 2019 C CA . SER A 1 242 ? -10.000 9.838 40.539 1.00 80.50 242 SER A CA 1
ATOM 2020 C C . SER A 1 242 ? -9.902 10.861 39.404 1.00 80.50 242 SER A C 1
ATOM 2022 O O . SER A 1 242 ? -10.805 11.678 39.261 1.00 80.50 242 SER A O 1
ATOM 2024 N N . ASP A 1 243 ? -8.849 10.807 38.581 1.00 80.00 243 ASP A N 1
ATOM 2025 C CA . ASP A 1 243 ? -8.684 11.698 37.427 1.00 80.00 243 ASP A CA 1
ATOM 2026 C C . ASP A 1 243 ? -9.485 11.234 36.207 1.00 80.00 243 ASP A C 1
ATOM 2028 O O . ASP A 1 243 ? -9.778 12.030 35.318 1.00 80.00 243 ASP A O 1
ATOM 2032 N N . LYS A 1 244 ? -9.849 9.948 36.140 1.00 81.25 244 LYS A N 1
ATOM 2033 C CA . LYS A 1 244 ? -10.705 9.391 35.079 1.00 81.25 244 LYS A CA 1
ATOM 2034 C C . LYS A 1 244 ? -12.167 9.289 35.511 1.00 81.25 244 LYS A C 1
ATOM 2036 O O . LYS A 1 244 ? -13.053 9.388 34.660 1.00 81.25 244 LYS A O 1
ATOM 2041 N N . SER A 1 245 ? -12.427 9.140 36.807 1.00 85.12 245 SER A N 1
ATOM 2042 C CA . SER A 1 245 ? -13.772 9.035 37.372 1.00 85.12 245 SER A CA 1
ATOM 2043 C C . SER A 1 245 ? -14.461 10.395 37.476 1.00 85.12 245 SER A C 1
ATOM 2045 O O . SER A 1 245 ? -13.974 11.316 38.125 1.00 85.12 245 SER A O 1
ATOM 2047 N N . HIS A 1 246 ? -15.630 10.503 36.852 1.00 86.44 246 HIS A N 1
ATOM 2048 C CA . HIS A 1 246 ? -16.453 11.709 36.849 1.00 86.44 246 HIS A CA 1
ATOM 2049 C C . HIS A 1 246 ? -17.919 11.337 37.031 1.00 86.44 246 HIS A C 1
ATOM 2051 O O . HIS A 1 246 ? -18.325 10.229 36.681 1.00 86.44 246 HIS A O 1
ATOM 2057 N N . PHE A 1 247 ? -18.722 12.282 37.514 1.00 86.00 247 PHE A N 1
ATOM 2058 C CA . PHE A 1 247 ? -20.175 12.134 37.550 1.00 86.00 247 PHE A CA 1
ATOM 2059 C C . PHE A 1 247 ? -20.860 13.206 36.697 1.00 86.00 247 PHE A C 1
ATOM 2061 O O . PHE A 1 247 ? -20.325 14.299 36.483 1.00 86.00 247 PHE A O 1
ATOM 2068 N N . MET A 1 248 ? -22.060 12.881 36.221 1.00 82.25 248 MET A N 1
ATOM 2069 C CA . MET A 1 248 ? -22.928 13.785 35.472 1.00 82.25 248 MET A CA 1
ATOM 2070 C C . MET A 1 248 ? -24.245 13.966 36.218 1.00 82.25 248 MET A C 1
ATOM 2072 O O . MET A 1 248 ? -24.712 13.064 36.910 1.00 82.25 248 MET A O 1
ATOM 2076 N N . VAL A 1 249 ? -24.853 15.133 36.052 1.00 80.81 249 VAL A N 1
ATOM 2077 C CA . VAL A 1 249 ? -26.198 15.438 36.544 1.00 80.81 249 VAL A CA 1
ATOM 2078 C C . VAL A 1 249 ? -27.000 16.077 35.421 1.00 80.81 249 VAL A C 1
ATOM 2080 O O . VAL A 1 249 ? -26.432 16.656 34.495 1.00 80.81 249 VAL A O 1
ATOM 2083 N N . HIS A 1 250 ? -28.323 15.975 35.498 1.00 77.75 250 HIS A N 1
ATOM 2084 C CA . HIS A 1 250 ? -29.198 16.696 34.582 1.00 77.75 250 HIS A CA 1
ATOM 2085 C C . HIS A 1 250 ? -29.044 18.216 34.770 1.00 77.75 250 HIS A C 1
ATOM 2087 O O . HIS A 1 250 ? -28.829 18.676 35.890 1.00 77.75 250 HIS A O 1
ATOM 2093 N N . ASN A 1 251 ? -29.219 19.004 33.703 1.00 75.75 251 ASN A N 1
ATOM 2094 C CA . ASN A 1 251 ? -29.063 20.469 33.745 1.00 75.75 251 ASN A CA 1
ATOM 2095 C C . ASN A 1 251 ? -30.018 21.166 34.730 1.00 75.75 251 ASN A C 1
ATOM 2097 O O . ASN A 1 251 ? -29.772 22.301 35.120 1.00 75.75 251 ASN A O 1
ATOM 2101 N N . SER A 1 252 ? -31.110 20.506 35.124 1.00 79.81 252 SER A N 1
ATOM 2102 C CA . SER A 1 252 ? -32.059 21.020 36.121 1.00 79.81 252 SER A CA 1
ATOM 2103 C C . SER A 1 252 ? -31.722 20.624 37.563 1.00 79.81 252 SER A C 1
ATOM 2105 O O . SER A 1 252 ? -32.504 20.915 38.465 1.00 79.81 252 SER A O 1
ATOM 2107 N N . ALA A 1 253 ? -30.628 19.897 37.799 1.00 82.56 253 ALA A N 1
ATOM 2108 C CA . ALA A 1 253 ? -30.255 19.473 39.140 1.00 82.56 253 ALA A CA 1
ATOM 2109 C C . ALA A 1 253 ? -29.816 20.676 39.985 1.00 82.56 253 ALA A C 1
ATOM 2111 O O . ALA A 1 253 ? -29.016 21.502 39.551 1.00 82.56 253 ALA A O 1
ATOM 2112 N N . PHE A 1 254 ? -30.308 20.752 41.223 1.00 88.06 254 PHE A N 1
ATOM 2113 C CA . PHE A 1 254 ? -29.899 21.795 42.160 1.00 88.06 254 PHE A CA 1
ATOM 2114 C C . PHE A 1 254 ? -28.417 21.662 42.530 1.00 88.06 254 PHE A C 1
ATOM 2116 O O . PHE A 1 254 ? -27.932 20.555 42.784 1.00 88.06 254 PHE A O 1
ATOM 2123 N N . ASN A 1 255 ? -27.725 22.795 42.681 1.00 88.88 255 ASN A N 1
ATOM 2124 C CA . ASN A 1 255 ? -26.321 22.833 43.115 1.00 88.88 255 ASN A CA 1
ATOM 2125 C C . ASN A 1 255 ? -26.096 22.095 44.446 1.00 88.88 255 ASN A C 1
ATOM 2127 O O . ASN A 1 255 ? -25.099 21.400 44.605 1.00 88.88 255 ASN A O 1
ATOM 2131 N N . SER A 1 256 ? -27.076 22.120 45.355 1.00 89.12 256 SER A N 1
ATOM 2132 C CA . SER A 1 256 ? -27.037 21.354 46.609 1.00 89.12 256 SER A CA 1
ATOM 2133 C C . SER A 1 256 ? -26.887 19.842 46.393 1.00 89.12 256 SER A C 1
ATOM 2135 O O . SER A 1 256 ? -26.202 19.163 47.160 1.00 89.12 256 SER A O 1
ATOM 2137 N N . THR A 1 257 ? -27.494 19.303 45.332 1.00 86.94 257 THR A N 1
ATOM 2138 C CA . THR A 1 257 ? -27.383 17.887 44.959 1.00 86.94 257 THR A CA 1
ATOM 2139 C C . THR A 1 257 ? -26.005 17.593 44.380 1.00 86.94 257 THR A C 1
ATOM 2141 O O . THR A 1 257 ? -25.389 16.596 44.751 1.00 86.94 257 THR A O 1
ATOM 2144 N N . VAL A 1 258 ? -25.489 18.487 43.536 1.00 87.12 258 VAL A N 1
ATOM 2145 C CA . VAL A 1 258 ? -24.139 18.394 42.963 1.00 87.12 258 VAL A CA 1
ATOM 2146 C C . VAL A 1 258 ? -23.074 18.398 44.058 1.00 87.12 258 VAL A C 1
ATOM 2148 O O . VAL A 1 258 ? -22.198 17.535 44.065 1.00 87.12 258 VAL A O 1
ATOM 2151 N N . ASP A 1 259 ? -23.172 19.317 45.017 1.00 89.06 259 ASP A N 1
ATOM 2152 C CA . ASP A 1 259 ? -22.216 19.439 46.120 1.00 89.06 259 ASP A CA 1
ATOM 2153 C C . ASP A 1 259 ? -22.301 18.257 47.086 1.00 89.06 259 ASP A C 1
ATOM 2155 O O . ASP A 1 259 ? -21.293 17.819 47.647 1.00 89.06 259 ASP A O 1
ATOM 2159 N N . ARG A 1 260 ? -23.498 17.688 47.268 1.00 89.69 260 ARG A N 1
ATOM 2160 C CA . ARG A 1 260 ? -23.671 16.435 48.008 1.00 89.69 260 ARG A CA 1
ATOM 2161 C C . ARG A 1 260 ? -22.963 15.277 47.303 1.00 89.69 260 ARG A C 1
ATOM 2163 O O . ARG A 1 260 ? -22.230 14.545 47.959 1.00 89.69 260 ARG A O 1
ATOM 2170 N N . ILE A 1 261 ? -23.123 15.138 45.986 1.00 86.19 261 ILE A N 1
ATOM 2171 C CA . ILE A 1 261 ? -22.464 14.078 45.208 1.00 86.19 261 ILE A CA 1
ATOM 2172 C C . ILE A 1 261 ? -20.941 14.256 45.219 1.00 86.19 261 ILE A C 1
ATOM 2174 O O . ILE A 1 261 ? -20.231 13.283 45.468 1.00 86.19 261 ILE A O 1
ATOM 2178 N N . LYS A 1 262 ? -20.429 15.483 45.038 1.00 88.50 262 LYS A N 1
ATOM 2179 C CA . LYS A 1 262 ? -18.987 15.788 45.143 1.00 88.50 262 LYS A CA 1
ATOM 2180 C C . LYS A 1 262 ? -18.421 15.380 46.498 1.00 88.50 262 LYS A C 1
ATOM 2182 O O . LYS A 1 262 ? -17.382 14.731 46.545 1.00 88.50 262 LYS A O 1
ATOM 2187 N N . ARG A 1 263 ? -19.113 15.717 47.593 1.00 86.25 263 ARG A N 1
ATOM 2188 C CA . ARG A 1 263 ? -18.674 15.369 48.955 1.00 86.25 263 ARG A CA 1
ATOM 2189 C C . ARG A 1 263 ? -18.663 13.866 49.216 1.00 86.25 263 ARG A C 1
ATOM 2191 O O . ARG A 1 263 ? -17.735 13.389 49.852 1.00 86.25 263 ARG A O 1
ATOM 2198 N N . ILE A 1 264 ? -19.674 13.136 48.743 1.00 84.88 264 ILE A N 1
ATOM 2199 C CA . ILE A 1 264 ? -19.787 11.688 48.983 1.00 84.88 264 ILE A CA 1
ATOM 2200 C C . ILE A 1 264 ? -18.802 10.901 48.112 1.00 84.88 264 ILE A C 1
ATOM 2202 O O . ILE A 1 264 ? -18.164 9.971 48.591 1.00 84.88 264 ILE A O 1
ATOM 2206 N N . THR A 1 265 ? -18.691 11.252 46.829 1.00 84.31 265 THR A N 1
ATOM 2207 C CA . THR A 1 265 ? -17.927 10.458 45.849 1.00 84.31 265 THR A CA 1
ATOM 2208 C C . THR A 1 265 ? -16.470 10.891 45.711 1.00 84.31 265 THR A C 1
ATOM 2210 O O . THR A 1 265 ? -15.643 10.101 45.268 1.00 84.31 265 THR A O 1
ATOM 2213 N N . GLY A 1 266 ? -16.144 12.146 46.034 1.00 84.31 266 GLY A N 1
ATOM 2214 C CA . GLY A 1 266 ? -14.828 12.734 45.776 1.00 84.31 266 GLY A CA 1
ATOM 2215 C C . GLY A 1 266 ? -14.518 12.978 44.291 1.00 84.31 266 GLY A C 1
ATOM 2216 O O . GLY A 1 266 ? -13.422 13.435 43.971 1.00 84.31 266 GLY A O 1
ATOM 2217 N N . PHE A 1 267 ? -15.451 12.698 43.373 1.00 87.25 267 PHE A N 1
ATOM 2218 C CA . PHE A 1 267 ? -15.239 12.860 41.933 1.00 87.25 267 PHE A CA 1
ATOM 2219 C C . PHE A 1 267 ? -15.605 14.256 41.437 1.00 87.25 267 PHE A C 1
ATOM 2221 O O . PHE A 1 267 ? -16.447 14.957 42.005 1.00 87.25 267 PHE A O 1
ATOM 2228 N N . LYS A 1 268 ? -14.984 14.657 40.325 1.00 86.69 268 LYS A N 1
ATOM 2229 C CA . LYS A 1 268 ? -15.304 15.916 39.649 1.00 86.69 268 LYS A CA 1
ATOM 2230 C C . LYS A 1 268 ? -16.569 15.754 38.806 1.00 86.69 268 LYS A C 1
ATOM 2232 O O . LYS A 1 268 ? -16.798 14.722 38.175 1.00 86.69 268 LYS A O 1
ATOM 2237 N N . GLN A 1 269 ? -17.383 16.803 38.781 1.00 86.75 269 GLN A N 1
ATOM 2238 C CA . GLN A 1 269 ? -18.507 16.896 37.855 1.00 86.75 269 GLN A CA 1
ATOM 2239 C C . GLN A 1 269 ? -17.971 17.157 36.448 1.00 86.75 269 GLN A C 1
ATOM 2241 O O . GLN A 1 269 ? -17.080 17.993 36.282 1.00 86.75 269 GLN A O 1
ATOM 2246 N N . ARG A 1 270 ? -18.533 16.487 35.441 1.00 83.69 270 ARG A N 1
ATOM 2247 C CA . ARG A 1 270 ? -18.244 16.763 34.031 1.00 83.69 270 ARG A CA 1
ATOM 2248 C C . ARG A 1 270 ? -19.525 17.166 33.311 1.00 83.69 270 ARG A C 1
ATOM 2250 O O . ARG A 1 270 ? -20.547 16.495 33.442 1.00 83.69 270 ARG A O 1
ATOM 2257 N N . GLU A 1 271 ? -19.465 18.249 32.548 1.00 76.50 271 GLU A N 1
ATOM 2258 C CA . GLU A 1 271 ? -20.545 18.626 31.636 1.00 76.50 271 GLU A CA 1
ATOM 2259 C C . GLU A 1 271 ? -20.444 17.796 30.348 1.00 76.50 271 GLU A C 1
ATOM 2261 O O . GLU A 1 271 ? -19.346 17.483 29.882 1.00 76.50 271 GLU A O 1
ATOM 2266 N N . GLY A 1 272 ? -21.591 17.352 29.827 1.00 69.31 272 GLY A N 1
ATOM 2267 C CA . GLY A 1 272 ? -21.647 16.403 28.712 1.00 69.31 272 GLY A CA 1
ATOM 2268 C C . GLY A 1 272 ? -21.106 16.957 27.385 1.00 69.31 272 GLY A C 1
ATOM 2269 O O . GLY A 1 272 ? -21.043 18.174 27.203 1.00 69.31 272 GLY A O 1
ATOM 2270 N N . PRO A 1 273 ? -20.786 16.077 26.414 1.00 73.25 273 PRO A N 1
ATOM 2271 C CA . PRO A 1 273 ? -20.975 14.624 26.437 1.00 73.25 273 PRO A CA 1
ATOM 2272 C C . PRO A 1 273 ? -19.809 13.871 27.098 1.00 73.25 273 PRO A C 1
ATOM 2274 O O . PRO A 1 273 ? -18.652 14.287 27.035 1.00 73.25 273 PRO A O 1
ATOM 2277 N N . LEU A 1 274 ? -20.110 12.723 27.706 1.00 77.50 274 LEU A N 1
ATOM 2278 C CA . LEU A 1 274 ? -19.092 11.824 28.251 1.00 77.50 274 LEU A CA 1
ATOM 2279 C C . LEU A 1 274 ? -18.685 10.806 27.187 1.00 77.50 274 LEU A C 1
ATOM 2281 O O . LEU A 1 274 ? -19.525 10.083 26.671 1.00 77.50 274 LEU A O 1
ATOM 2285 N N . THR A 1 275 ? -17.396 10.699 26.887 1.00 78.62 275 THR A N 1
ATOM 2286 C CA . THR A 1 275 ? -16.902 9.658 25.981 1.00 78.62 275 THR A CA 1
ATOM 2287 C C . THR A 1 275 ? -16.821 8.318 26.714 1.00 78.62 275 THR A C 1
ATOM 2289 O O . THR A 1 275 ? -16.010 8.166 27.627 1.00 78.62 275 THR A O 1
ATOM 2292 N N . TYR A 1 276 ? -17.613 7.336 26.289 1.00 82.56 276 TYR A N 1
ATOM 2293 C CA . TYR A 1 276 ? -17.565 5.959 26.777 1.00 82.56 276 TYR A CA 1
ATOM 2294 C C . TYR A 1 276 ? -17.231 5.015 25.622 1.00 82.56 276 TYR A C 1
ATOM 2296 O O . TYR A 1 276 ? -17.895 5.032 24.590 1.00 82.56 276 TYR A O 1
ATOM 2304 N N . LEU A 1 277 ? -16.145 4.244 25.759 1.00 81.56 277 LEU A N 1
ATOM 2305 C CA . LEU A 1 277 ? -15.636 3.341 24.711 1.00 81.56 277 LEU A CA 1
ATOM 2306 C C . LEU A 1 277 ? -15.483 4.010 23.327 1.00 81.56 277 LEU A C 1
ATOM 2308 O O . LEU A 1 277 ? -15.672 3.391 22.281 1.00 81.56 277 LEU A O 1
ATOM 2312 N N . GLY A 1 278 ? -15.138 5.301 23.323 1.00 76.88 278 GLY A N 1
ATOM 2313 C CA . GLY A 1 278 ? -14.971 6.095 22.104 1.00 76.88 278 GLY A CA 1
ATOM 2314 C C . GLY A 1 278 ? -16.258 6.686 21.521 1.00 76.88 278 GLY A C 1
ATOM 2315 O O . GLY A 1 278 ? -16.157 7.411 20.534 1.00 76.88 278 GLY A O 1
ATOM 2316 N N . CYS A 1 279 ? -17.420 6.442 22.133 1.00 81.56 279 CYS A N 1
ATOM 2317 C CA . CYS A 1 279 ? -18.710 6.992 21.722 1.00 81.56 279 CYS A CA 1
ATOM 2318 C C . CYS A 1 279 ? -19.176 8.095 22.688 1.00 81.56 279 CYS A C 1
ATOM 2320 O O . CYS A 1 279 ? -19.033 7.942 23.904 1.00 81.56 279 CYS A O 1
ATOM 2322 N N . PRO A 1 280 ? -19.722 9.216 22.188 1.00 84.31 280 PRO A N 1
ATOM 2323 C CA . PRO A 1 280 ? -20.249 10.269 23.045 1.00 84.31 280 PRO A CA 1
ATOM 2324 C C . PRO A 1 280 ? -21.596 9.847 23.647 1.00 84.31 280 PRO A C 1
ATOM 2326 O O . PRO A 1 280 ? -22.555 9.591 22.924 1.00 84.31 280 PRO A O 1
ATOM 2329 N N . LEU A 1 281 ? -21.682 9.833 24.974 1.00 81.50 281 LEU A N 1
ATOM 2330 C CA . LEU A 1 281 ? -22.925 9.708 25.725 1.00 81.50 281 LEU A CA 1
ATOM 2331 C C . LEU A 1 281 ? -23.510 11.100 25.968 1.00 81.50 281 LEU A C 1
ATOM 2333 O O . LEU A 1 281 ? -22.864 11.973 26.558 1.00 81.50 281 LEU A O 1
ATOM 2337 N N . PHE A 1 282 ? -24.741 11.306 25.514 1.00 79.12 282 PHE A N 1
ATOM 2338 C CA . PHE A 1 282 ? -25.492 12.545 25.680 1.00 79.12 282 PHE A CA 1
ATOM 2339 C C . PHE A 1 282 ? -26.974 12.243 25.887 1.00 79.12 282 PHE A C 1
ATOM 2341 O O . PHE A 1 282 ? -27.474 11.194 25.492 1.00 79.12 282 PHE A O 1
ATOM 2348 N N . VAL A 1 283 ? -27.680 13.193 26.494 1.00 72.81 283 VAL A N 1
ATOM 2349 C CA . VAL A 1 283 ? -29.130 13.128 26.690 1.00 72.81 283 VAL A CA 1
ATOM 2350 C C . VAL A 1 283 ? -29.787 14.142 25.754 1.00 72.81 283 VAL A C 1
ATOM 2352 O O . VAL A 1 283 ? -29.407 15.313 25.738 1.00 72.81 283 VAL A O 1
ATOM 2355 N N . GLY A 1 284 ? -30.772 13.699 24.970 1.00 73.88 284 GLY A N 1
ATOM 2356 C CA . GLY A 1 284 ? -31.517 14.541 24.029 1.00 73.88 284 GLY A CA 1
ATOM 2357 C C . GLY A 1 284 ? -31.003 14.478 22.586 1.00 73.88 284 GLY A C 1
ATOM 2358 O O . GLY A 1 284 ? -30.460 13.469 22.145 1.00 73.88 284 GLY A O 1
ATOM 2359 N N . ARG A 1 285 ? -31.224 15.551 21.810 1.00 75.38 285 ARG A N 1
ATOM 2360 C CA . ARG A 1 285 ? -30.900 15.574 20.371 1.00 75.38 285 ARG A CA 1
ATOM 2361 C C . ARG A 1 285 ? -29.382 15.599 20.124 1.00 75.38 285 ARG A C 1
ATOM 2363 O O . ARG A 1 285 ? -28.690 16.398 20.763 1.00 75.38 285 ARG A O 1
ATOM 2370 N N . PRO A 1 286 ? -28.872 14.818 19.154 1.00 75.94 286 PRO A N 1
ATOM 2371 C CA . PRO A 1 286 ? -27.455 14.816 18.815 1.00 75.94 286 PRO A CA 1
ATOM 2372 C C . PRO A 1 286 ? -27.032 16.175 18.250 1.00 75.94 286 PRO A C 1
ATOM 2374 O O . PRO A 1 286 ? -27.672 16.724 17.350 1.00 75.94 286 PRO A O 1
ATOM 2377 N N . ARG A 1 287 ? -25.933 16.726 18.771 1.00 79.00 287 ARG A N 1
ATOM 2378 C CA . ARG A 1 287 ? -25.332 17.980 18.300 1.00 79.00 287 ARG A CA 1
ATOM 2379 C C . ARG A 1 287 ? -24.005 17.694 17.608 1.00 79.00 287 ARG A C 1
ATOM 2381 O O . ARG A 1 287 ? -23.271 16.803 18.021 1.00 79.00 287 ARG A O 1
ATOM 2388 N N . ILE A 1 288 ? -23.661 18.507 16.609 1.00 79.06 288 ILE A N 1
ATOM 2389 C CA . ILE A 1 288 ? -22.395 18.391 15.863 1.00 79.06 288 ILE A CA 1
ATOM 2390 C C . ILE A 1 288 ? -21.164 18.401 16.780 1.00 79.06 288 ILE A C 1
ATOM 2392 O O . ILE A 1 288 ? -20.229 17.633 16.575 1.00 79.06 288 ILE A O 1
ATOM 2396 N N . ILE A 1 289 ? -21.207 19.206 17.848 1.00 80.00 289 ILE A N 1
ATOM 2397 C CA . ILE A 1 289 ? -20.110 19.342 18.812 1.00 80.00 289 ILE A CA 1
ATOM 2398 C C . ILE A 1 289 ? -19.753 18.021 19.510 1.00 80.00 289 ILE A C 1
ATOM 2400 O O . ILE A 1 289 ? -18.603 17.838 19.904 1.00 80.00 289 ILE A O 1
ATOM 2404 N N . TYR A 1 290 ? -20.691 17.071 19.601 1.00 83.62 290 TYR A N 1
ATOM 2405 C CA . TYR A 1 290 ? -20.462 15.767 20.230 1.00 83.62 290 TYR A CA 1
ATOM 2406 C C . TYR A 1 290 ? -19.561 14.842 19.400 1.00 83.62 290 TYR A C 1
ATOM 2408 O O . TYR A 1 290 ? -18.984 13.908 19.946 1.00 83.62 290 TYR A O 1
ATOM 2416 N N . PHE A 1 291 ? -19.394 15.119 18.104 1.00 83.62 291 PHE A N 1
ATOM 2417 C CA . PHE A 1 291 ? -18.559 14.330 17.190 1.00 83.62 291 PHE A CA 1
ATOM 2418 C C . PHE A 1 291 ? -17.205 14.999 16.896 1.00 83.62 291 PHE A C 1
ATOM 2420 O O . PHE A 1 291 ? -16.435 14.503 16.073 1.00 83.62 291 PHE A O 1
ATOM 2427 N N . SER A 1 292 ? -16.890 16.103 17.581 1.00 82.81 292 SER A N 1
ATOM 2428 C CA . SER A 1 292 ? -15.625 16.837 17.427 1.00 82.81 292 SER A CA 1
ATOM 2429 C C . SER A 1 292 ? -14.394 15.955 17.652 1.00 82.81 292 SER A C 1
ATOM 2431 O O . SER A 1 292 ? -13.441 16.047 16.887 1.00 82.81 292 SER A O 1
ATOM 2433 N N . ASP A 1 293 ? -14.434 15.027 18.610 1.00 82.75 293 ASP A N 1
ATOM 2434 C CA . ASP A 1 293 ? -13.348 14.070 18.857 1.00 82.75 293 ASP A CA 1
ATOM 2435 C C . ASP A 1 293 ? -13.057 13.169 17.647 1.00 82.75 293 ASP A C 1
ATOM 2437 O O . ASP A 1 293 ? -11.895 12.888 17.343 1.00 82.75 293 ASP A O 1
ATOM 2441 N N . LEU A 1 294 ? -14.094 12.712 16.937 1.00 83.88 294 LEU A N 1
ATOM 2442 C CA . LEU A 1 294 ? -13.930 11.921 15.715 1.00 83.88 294 LEU A CA 1
ATOM 2443 C C . LEU A 1 294 ? -13.304 12.773 14.608 1.00 83.88 294 LEU A C 1
ATOM 2445 O O . LEU A 1 294 ? -12.342 12.339 13.973 1.00 83.88 294 LEU A O 1
ATOM 2449 N N . ILE A 1 295 ? -13.813 13.993 14.421 1.00 83.50 295 ILE A N 1
ATOM 2450 C CA . ILE A 1 295 ? -13.288 14.948 13.437 1.00 83.50 295 ILE A CA 1
ATOM 2451 C C . ILE A 1 295 ? -11.809 15.236 13.729 1.00 83.50 295 ILE A C 1
ATOM 2453 O O . ILE A 1 295 ? -10.971 15.121 12.839 1.00 83.50 295 ILE A O 1
ATOM 2457 N N . ASN A 1 296 ? -11.459 15.502 14.987 1.00 84.88 296 ASN A N 1
ATOM 2458 C CA . ASN A 1 296 ? -10.086 15.748 15.417 1.00 84.88 296 ASN A CA 1
ATOM 2459 C C . ASN A 1 296 ? -9.182 14.534 15.176 1.00 84.88 296 ASN A C 1
ATOM 2461 O O . ASN A 1 296 ? -8.066 14.694 14.692 1.00 84.88 296 ASN A O 1
ATOM 2465 N N . LYS A 1 297 ? -9.652 13.306 15.440 1.00 85.94 297 LYS A N 1
ATOM 2466 C CA . LYS A 1 297 ? -8.892 12.082 15.124 1.00 85.94 297 LYS A CA 1
ATOM 2467 C C . LYS A 1 297 ? -8.620 11.950 13.626 1.00 85.94 297 LYS A C 1
ATOM 2469 O O . LYS A 1 297 ? -7.502 11.596 13.251 1.00 85.94 297 LYS A O 1
ATOM 2474 N N . VAL A 1 298 ? -9.610 12.240 12.781 1.00 85.56 298 VAL A N 1
ATOM 2475 C CA . VAL A 1 298 ? -9.453 12.239 11.318 1.00 85.56 298 VAL A CA 1
ATOM 2476 C C . VAL A 1 298 ? -8.447 13.308 10.889 1.00 85.56 298 VAL A C 1
ATOM 2478 O O . VAL A 1 298 ? -7.495 12.993 10.175 1.00 85.56 298 VAL A O 1
ATOM 2481 N N . LEU A 1 299 ? -8.587 14.539 11.386 1.00 85.00 299 LEU A N 1
ATOM 2482 C CA . LEU A 1 299 ? -7.676 15.646 11.089 1.00 85.00 299 LEU A CA 1
ATOM 2483 C C . LEU A 1 299 ? -6.238 15.334 11.517 1.00 85.00 299 LEU A C 1
ATOM 2485 O O . LEU A 1 299 ? -5.334 15.457 10.698 1.00 85.00 299 LEU A O 1
ATOM 2489 N N . CYS A 1 300 ? -6.020 14.841 12.739 1.00 85.50 300 CYS A N 1
ATOM 2490 C CA . CYS A 1 300 ? -4.698 14.446 13.235 1.00 85.50 300 CYS A CA 1
ATOM 2491 C C . CYS A 1 300 ? -4.035 13.356 12.379 1.00 85.50 300 CYS A C 1
ATOM 2493 O O . CYS A 1 300 ? -2.813 13.336 12.225 1.00 85.50 300 CYS A O 1
ATOM 2495 N N . ARG A 1 301 ? -4.818 12.429 11.809 1.00 85.06 301 ARG A N 1
ATOM 2496 C CA . ARG A 1 301 ? -4.288 11.420 10.878 1.00 85.06 301 ARG A CA 1
ATOM 2497 C C . ARG A 1 301 ? -3.889 12.049 9.550 1.00 85.06 301 ARG A C 1
ATOM 2499 O O . ARG A 1 301 ? -2.797 11.763 9.071 1.00 85.06 301 ARG A O 1
ATOM 2506 N N . ILE A 1 302 ? -4.730 12.920 8.991 1.00 82.62 302 ILE A N 1
ATOM 2507 C CA . ILE A 1 302 ? -4.452 13.617 7.729 1.00 82.62 302 ILE A CA 1
ATOM 2508 C C . ILE A 1 302 ? -3.201 14.491 7.861 1.00 82.62 302 ILE A C 1
ATOM 2510 O O . ILE A 1 302 ? -2.293 14.375 7.038 1.00 82.62 302 ILE A O 1
ATOM 2514 N N . THR A 1 303 ? -3.106 15.311 8.909 1.00 81.44 303 THR A N 1
ATOM 2515 C CA . THR A 1 303 ? -1.941 16.176 9.151 1.00 81.44 303 THR A CA 1
ATOM 2516 C C . THR A 1 303 ? -0.674 15.353 9.388 1.00 81.44 303 THR A C 1
ATOM 2518 O O . THR A 1 303 ? 0.369 15.639 8.804 1.00 81.44 303 THR A O 1
ATOM 2521 N N . GLY A 1 304 ? -0.769 14.254 10.143 1.00 78.00 304 GLY A N 1
ATOM 2522 C CA . GLY A 1 304 ? 0.339 13.316 10.344 1.00 78.00 304 GLY A CA 1
ATOM 2523 C C . GLY A 1 304 ? 0.779 12.560 9.081 1.00 78.00 304 GLY A C 1
ATOM 2524 O O . GLY A 1 304 ? 1.893 12.038 9.036 1.00 78.00 304 GLY A O 1
ATOM 2525 N N . TRP A 1 305 ? -0.066 12.472 8.051 1.00 80.38 305 TRP A N 1
ATOM 2526 C CA . TRP A 1 305 ? 0.303 11.910 6.746 1.00 80.38 305 TRP A CA 1
ATOM 2527 C C . TRP A 1 305 ? 0.859 12.958 5.789 1.00 80.38 305 TRP A C 1
ATOM 2529 O O . TRP A 1 305 ? 1.695 12.617 4.956 1.00 80.38 305 TRP A O 1
ATOM 2539 N N . GLN A 1 306 ? 0.436 14.218 5.910 1.00 67.25 306 GLN A N 1
ATOM 2540 C CA . GLN A 1 306 ? 0.979 15.327 5.122 1.00 67.25 306 GLN A CA 1
ATOM 2541 C C . GLN A 1 306 ? 2.474 15.540 5.384 1.00 67.25 306 GLN A C 1
ATOM 2543 O O . GLN A 1 306 ? 3.209 15.857 4.453 1.00 67.25 306 GLN A O 1
ATOM 2548 N N . THR A 1 307 ? 2.937 15.299 6.612 1.00 59.78 307 THR A N 1
ATOM 2549 C CA . THR A 1 307 ? 4.357 15.405 6.987 1.00 59.78 307 THR A CA 1
ATOM 2550 C C . THR A 1 307 ? 5.213 14.232 6.504 1.00 59.78 307 THR A C 1
ATOM 2552 O O . THR A 1 307 ? 6.437 14.286 6.589 1.00 59.78 307 THR A O 1
ATOM 2555 N N . ARG A 1 308 ? 4.599 13.166 5.974 1.00 68.12 308 ARG A N 1
ATOM 2556 C CA . ARG A 1 308 ? 5.305 12.000 5.437 1.00 68.12 308 ARG A CA 1
ATOM 2557 C C . ARG A 1 308 ? 5.395 12.097 3.915 1.00 68.12 308 ARG A C 1
ATOM 2559 O O . ARG A 1 308 ? 4.403 12.368 3.233 1.00 68.12 308 ARG A O 1
ATOM 2566 N N . LEU A 1 309 ? 6.572 11.793 3.366 1.00 60.88 309 LEU A N 1
ATOM 2567 C CA . LEU A 1 309 ? 6.794 11.628 1.924 1.00 60.88 309 LEU A CA 1
ATOM 2568 C C . LEU A 1 309 ? 6.130 10.330 1.434 1.00 60.88 309 LEU A C 1
ATOM 2570 O O . LEU A 1 309 ? 6.775 9.324 1.156 1.00 60.88 309 LEU A O 1
ATOM 2574 N N . LEU A 1 310 ? 4.800 10.337 1.397 1.00 69.69 310 LEU A N 1
ATOM 2575 C CA . LEU A 1 310 ? 3.976 9.236 0.917 1.00 69.69 310 LEU A CA 1
ATOM 2576 C C . LEU A 1 310 ? 3.663 9.433 -0.561 1.00 69.69 310 LEU A C 1
ATOM 2578 O O . LEU A 1 310 ? 3.222 10.512 -0.966 1.00 69.69 310 LEU A O 1
ATOM 2582 N N . SER A 1 311 ? 3.807 8.361 -1.340 1.00 73.31 311 SER A N 1
ATOM 2583 C CA . SER A 1 311 ? 3.308 8.325 -2.712 1.00 73.31 311 SER A CA 1
ATOM 2584 C C . SER A 1 311 ? 1.791 8.530 -2.737 1.00 73.31 311 SER A C 1
ATOM 2586 O O . SER A 1 311 ? 1.085 8.221 -1.772 1.00 73.31 311 SER A O 1
ATOM 2588 N N . TYR A 1 312 ? 1.269 9.016 -3.862 1.00 66.06 312 TYR A N 1
ATOM 2589 C CA . TYR A 1 312 ? -0.172 9.192 -4.051 1.00 66.06 312 TYR A CA 1
ATOM 2590 C C . TYR A 1 312 ? -0.956 7.893 -3.780 1.00 66.06 312 TYR A C 1
ATOM 2592 O O . TYR A 1 312 ? -1.949 7.909 -3.055 1.00 66.06 312 TYR A O 1
ATOM 2600 N N . GLY A 1 313 ? -0.456 6.747 -4.261 1.00 63.38 313 GLY A N 1
ATOM 2601 C CA . GLY A 1 313 ? -1.055 5.434 -3.993 1.00 63.38 313 GLY A CA 1
ATOM 2602 C C . GLY A 1 313 ? -1.044 5.055 -2.508 1.00 63.38 313 GLY A C 1
ATOM 2603 O O . GLY A 1 313 ? -2.041 4.554 -1.992 1.00 63.38 313 GLY A O 1
ATOM 2604 N N . GLY A 1 314 ? 0.040 5.366 -1.788 1.00 69.69 314 GLY A N 1
ATOM 2605 C CA . GLY A 1 314 ? 0.099 5.191 -0.336 1.00 69.69 314 GLY A CA 1
ATOM 2606 C C . GLY A 1 314 ? -0.944 6.043 0.393 1.00 69.69 314 GLY A C 1
ATOM 2607 O O . GLY A 1 314 ? -1.636 5.546 1.281 1.00 69.69 314 GLY A O 1
ATOM 2608 N N . ARG A 1 315 ? -1.126 7.302 -0.028 1.00 76.38 315 ARG A N 1
ATOM 2609 C CA . ARG A 1 315 ? -2.162 8.196 0.516 1.00 76.38 315 ARG A CA 1
ATOM 2610 C C . ARG A 1 315 ? -3.570 7.657 0.247 1.00 76.38 315 ARG A C 1
ATOM 2612 O O . ARG A 1 315 ? -4.375 7.608 1.172 1.00 76.38 315 ARG A O 1
ATOM 2619 N N . ALA A 1 316 ? -3.852 7.183 -0.967 1.00 76.12 316 ALA A N 1
ATOM 2620 C CA . ALA A 1 316 ? -5.150 6.605 -1.321 1.00 76.12 316 ALA A CA 1
ATOM 2621 C C . ALA A 1 316 ? -5.486 5.351 -0.491 1.00 76.12 316 ALA A C 1
ATOM 2623 O O . ALA A 1 316 ? -6.614 5.201 -0.019 1.00 76.12 316 ALA A O 1
ATOM 2624 N N . ILE A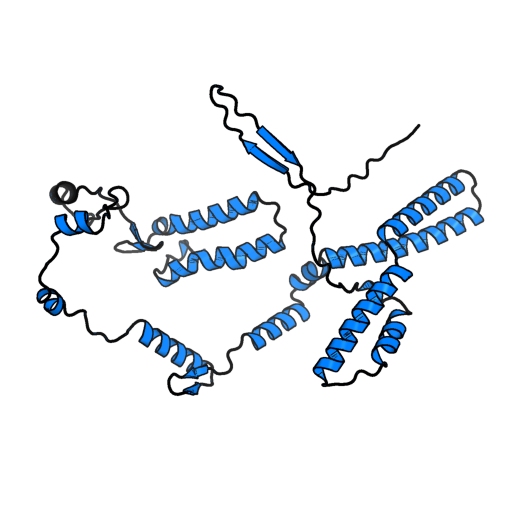 1 317 ? -4.503 4.473 -0.252 1.00 80.06 317 ILE A N 1
ATOM 2625 C CA . ILE A 1 317 ? -4.669 3.284 0.601 1.00 80.06 317 ILE A CA 1
ATOM 2626 C C . ILE A 1 317 ? -4.979 3.687 2.047 1.00 80.06 317 ILE A C 1
ATOM 2628 O O . ILE A 1 317 ? -5.889 3.122 2.653 1.00 80.06 317 ILE A O 1
ATOM 2632 N N . LEU A 1 318 ? -4.267 4.674 2.595 1.00 81.44 318 LEU A N 1
ATOM 2633 C CA . LEU A 1 318 ? -4.497 5.158 3.959 1.00 81.44 318 LEU A CA 1
ATOM 2634 C C . LEU A 1 318 ? -5.878 5.800 4.116 1.00 81.44 318 LEU A C 1
ATOM 2636 O O . LEU A 1 318 ? -6.582 5.507 5.080 1.00 81.44 318 LEU A O 1
ATOM 2640 N N . VAL A 1 319 ? -6.307 6.608 3.146 1.00 81.62 319 VAL A N 1
ATOM 2641 C CA . VAL A 1 319 ? -7.669 7.159 3.127 1.00 81.62 319 VAL A CA 1
ATOM 2642 C C . VAL A 1 319 ? -8.696 6.026 3.112 1.00 81.62 319 VAL A C 1
ATOM 2644 O O . VAL A 1 319 ? -9.589 5.994 3.957 1.00 81.62 319 VAL A O 1
ATOM 2647 N N . LYS A 1 320 ? -8.534 5.049 2.214 1.00 81.44 320 LYS A N 1
ATOM 2648 C CA . LYS A 1 320 ? -9.487 3.948 2.059 1.00 81.44 320 LYS A CA 1
ATOM 2649 C C . LYS A 1 320 ? -9.563 3.036 3.281 1.00 81.44 320 LYS A C 1
ATOM 2651 O O . LYS A 1 320 ? -10.648 2.665 3.688 1.00 81.44 320 LYS A O 1
ATOM 2656 N N . HIS A 1 321 ? -8.439 2.644 3.867 1.00 81.62 321 HIS A N 1
ATOM 2657 C CA . HIS A 1 321 ? -8.447 1.620 4.915 1.00 81.62 321 HIS A CA 1
ATOM 2658 C C . HIS A 1 321 ? -8.451 2.196 6.331 1.00 81.62 321 HIS A C 1
ATOM 2660 O O . HIS A 1 321 ? -9.007 1.579 7.237 1.00 81.62 321 HIS A O 1
ATOM 2666 N N . VAL A 1 322 ? -7.864 3.378 6.536 1.00 85.00 322 VAL A N 1
ATOM 2667 C CA . VAL A 1 322 ? -7.773 3.993 7.864 1.00 85.00 322 VAL A CA 1
ATOM 2668 C C . VAL A 1 322 ? -8.885 5.016 8.065 1.00 85.00 322 VAL A C 1
ATOM 2670 O O . VAL A 1 322 ? -9.608 4.915 9.048 1.00 85.00 322 VAL A O 1
ATOM 2673 N N . LEU A 1 323 ? -9.094 5.972 7.149 1.00 83.12 323 LEU A N 1
ATOM 2674 C CA . LEU A 1 323 ? -10.145 6.979 7.373 1.00 83.12 323 LEU A CA 1
ATOM 2675 C C . LEU A 1 323 ? -11.555 6.400 7.267 1.00 83.12 323 LEU A C 1
ATOM 2677 O O . LEU A 1 323 ? -12.414 6.812 8.038 1.00 83.12 323 LEU A O 1
ATOM 2681 N N . GLN A 1 324 ? -11.793 5.428 6.377 1.00 82.88 324 GLN A N 1
ATOM 2682 C CA . GLN A 1 324 ? -13.117 4.799 6.274 1.00 82.88 324 GLN A CA 1
ATOM 2683 C C . GLN A 1 324 ? -13.456 3.920 7.480 1.00 82.88 324 GLN A C 1
ATOM 2685 O O . GLN A 1 324 ? -14.634 3.751 7.763 1.00 82.88 324 GLN A O 1
ATOM 2690 N N . SER A 1 325 ? -12.464 3.380 8.200 1.00 85.56 325 SER A N 1
ATOM 2691 C CA . SER A 1 325 ? -12.705 2.515 9.365 1.00 85.56 325 SER A CA 1
ATOM 2692 C C . SER A 1 325 ? -12.899 3.285 10.672 1.00 85.56 325 SER A C 1
ATOM 2694 O O . SER A 1 325 ? -13.622 2.819 11.549 1.00 85.56 325 SER A O 1
ATOM 2696 N N . LEU A 1 326 ? -12.318 4.484 10.793 1.00 83.06 326 LEU A N 1
ATOM 2697 C CA . LEU A 1 326 ? -12.445 5.342 11.977 1.00 83.06 326 LEU A CA 1
ATOM 2698 C C . LEU A 1 326 ? -13.894 5.646 12.409 1.00 83.06 326 LEU A C 1
ATOM 2700 O O . LEU A 1 326 ? -14.161 5.554 13.608 1.00 83.06 326 LEU A O 1
ATOM 2704 N N . PRO A 1 327 ? -14.830 6.013 11.509 1.00 84.88 327 PRO A N 1
ATOM 2705 C CA . PRO A 1 327 ? -16.194 6.321 11.914 1.00 84.88 327 PRO A CA 1
ATOM 2706 C C . PRO A 1 327 ? -17.043 5.072 12.169 1.00 84.88 327 PRO A C 1
ATOM 2708 O O . PRO A 1 327 ? -18.044 5.195 12.860 1.00 84.88 327 PRO A O 1
ATOM 2711 N N . ILE A 1 328 ? -16.669 3.886 11.665 1.00 84.94 328 ILE A N 1
ATOM 2712 C CA . ILE A 1 328 ? -17.532 2.686 11.683 1.00 84.94 328 ILE A CA 1
ATOM 2713 C C . ILE A 1 328 ? -17.993 2.351 13.102 1.00 84.94 328 ILE A C 1
ATOM 2715 O O . ILE A 1 328 ? -19.189 2.239 13.338 1.00 84.94 328 ILE A O 1
ATOM 2719 N N . HIS A 1 329 ? -17.063 2.266 14.058 1.00 82.06 329 HIS A N 1
ATOM 2720 C CA . HIS A 1 329 ? -17.384 1.954 15.458 1.00 82.06 329 HIS A CA 1
ATOM 2721 C C . HIS A 1 329 ? -18.380 2.946 16.073 1.00 82.06 329 HIS A C 1
ATOM 2723 O O . HIS A 1 329 ? -19.309 2.560 16.773 1.00 82.06 329 HIS A O 1
ATOM 2729 N N . LEU A 1 330 ? -18.218 4.235 15.769 1.00 83.50 330 LEU A N 1
ATOM 2730 C CA . LEU A 1 330 ? -19.095 5.281 16.286 1.00 83.50 330 LEU A CA 1
ATOM 2731 C C . LEU A 1 330 ? -20.462 5.291 15.578 1.00 83.50 330 LEU A C 1
ATOM 2733 O O . LEU A 1 330 ? -21.479 5.493 16.234 1.00 83.50 330 LEU A O 1
ATOM 2737 N N . LEU A 1 331 ? -20.492 5.039 14.266 1.00 83.00 331 LEU A N 1
ATOM 2738 C CA . LEU A 1 331 ? -21.719 4.969 13.467 1.00 83.00 331 LEU A CA 1
ATOM 2739 C C . LEU A 1 331 ? -22.576 3.741 13.800 1.00 83.00 331 LEU A C 1
ATOM 2741 O O . LEU A 1 331 ? -23.788 3.796 13.616 1.00 83.00 331 LEU A O 1
ATOM 2745 N N . LEU A 1 332 ? -21.969 2.661 14.308 1.00 82.19 332 LEU A N 1
ATOM 2746 C CA . LEU A 1 332 ? -22.697 1.501 14.833 1.00 82.19 332 LEU A CA 1
ATOM 2747 C C . LEU A 1 332 ? -23.469 1.835 16.116 1.00 82.19 332 LEU A C 1
ATOM 2749 O O . LEU A 1 332 ? -24.537 1.279 16.345 1.00 82.19 332 LEU A O 1
ATOM 2753 N N . ALA A 1 333 ? -22.938 2.735 16.947 1.00 80.19 333 ALA A N 1
ATOM 2754 C CA . ALA A 1 333 ? -23.533 3.079 18.235 1.00 80.19 333 ALA A CA 1
ATOM 2755 C C . ALA A 1 333 ? -24.461 4.305 18.177 1.00 80.19 333 ALA A C 1
ATOM 2757 O O . ALA A 1 333 ? -25.393 4.405 18.972 1.00 80.19 333 ALA A O 1
ATOM 2758 N N . VAL A 1 334 ? -24.197 5.270 17.285 1.00 80.25 334 VAL A N 1
ATOM 2759 C CA . VAL A 1 334 ? -24.904 6.561 17.246 1.00 80.25 334 VAL A CA 1
ATOM 2760 C C . VAL A 1 334 ? -25.097 7.046 15.810 1.00 80.25 334 VAL A C 1
ATOM 2762 O O . VAL A 1 334 ? -24.151 7.096 15.029 1.00 80.25 334 VAL A O 1
ATOM 2765 N N . THR A 1 335 ? -26.304 7.514 15.482 1.00 81.19 335 THR A N 1
ATOM 2766 C CA . THR A 1 335 ? -26.593 8.183 14.205 1.00 81.19 335 THR A CA 1
ATOM 2767 C C . THR A 1 335 ? -26.249 9.680 14.289 1.00 81.19 335 THR A C 1
ATOM 2769 O O . THR A 1 335 ? -26.928 10.424 15.007 1.00 81.19 335 THR A O 1
ATOM 2772 N N . PRO A 1 336 ? -25.205 10.171 13.595 1.00 79.50 336 PRO A N 1
ATOM 2773 C CA . PRO A 1 336 ? -24.838 11.580 13.647 1.00 79.50 336 PRO A CA 1
ATOM 2774 C C . PRO A 1 336 ? -25.796 12.446 12.806 1.00 79.50 336 PRO A C 1
ATOM 2776 O O . PRO A 1 336 ? -26.393 11.966 11.841 1.00 79.50 336 PRO A O 1
ATOM 2779 N N . PRO A 1 337 ? -25.924 13.750 13.114 1.00 78.75 337 PRO A N 1
ATOM 2780 C CA . PRO A 1 337 ? -26.651 14.692 12.269 1.00 78.75 337 PRO A CA 1
ATOM 2781 C C . PRO A 1 337 ? -26.048 14.753 10.861 1.00 78.75 337 PRO A C 1
ATOM 2783 O O . PRO A 1 337 ? -24.827 14.722 10.710 1.00 78.75 337 PRO A O 1
ATOM 2786 N N . GLY A 1 338 ? -26.876 14.947 9.829 1.00 72.88 338 GLY A N 1
ATOM 2787 C CA . GLY A 1 338 ? -26.413 15.026 8.434 1.00 72.88 338 GLY A CA 1
ATOM 2788 C C . GLY A 1 338 ? -25.398 16.146 8.148 1.00 72.88 338 GLY A C 1
ATOM 2789 O O . GLY A 1 338 ? -24.724 16.115 7.127 1.00 72.88 338 GLY A O 1
ATOM 2790 N N . THR A 1 339 ? -25.241 17.117 9.052 1.00 74.06 339 THR A N 1
ATOM 2791 C CA . THR A 1 339 ? -24.194 18.149 8.987 1.00 74.06 339 THR A CA 1
ATOM 2792 C C . THR A 1 339 ? -22.794 17.641 9.341 1.00 74.06 339 THR A C 1
ATOM 2794 O O . THR A 1 339 ? -21.825 18.297 8.984 1.00 74.06 339 THR A O 1
ATOM 2797 N N . VAL A 1 340 ? -22.670 16.495 10.020 1.00 68.19 340 VAL A N 1
ATOM 2798 C CA . VAL A 1 340 ? -21.382 15.850 10.349 1.00 68.19 340 VAL A CA 1
ATOM 2799 C C . VAL A 1 340 ? -20.834 15.046 9.162 1.00 68.19 340 VAL A C 1
ATOM 2801 O O . VAL A 1 340 ? -19.631 14.831 9.074 1.00 68.19 340 VAL A O 1
ATOM 2804 N N . LEU A 1 341 ? -21.714 14.592 8.263 1.00 59.78 341 LEU A N 1
ATOM 2805 C CA . LEU A 1 341 ? -21.403 13.668 7.163 1.00 59.78 341 LEU A CA 1
ATOM 2806 C C . LEU A 1 341 ? -21.339 14.345 5.779 1.00 59.78 341 LEU A C 1
ATOM 2808 O O . LEU A 1 341 ? -21.338 13.641 4.771 1.00 59.78 341 LEU A O 1
ATOM 2812 N N . LYS A 1 342 ? -21.344 15.682 5.723 1.00 51.97 342 LYS A N 1
ATOM 2813 C CA . LYS A 1 342 ? -21.312 16.449 4.468 1.00 51.97 342 LYS A CA 1
ATOM 2814 C C . LYS A 1 342 ? -19.906 16.700 3.949 1.00 51.97 342 LYS A C 1
ATOM 2816 O O . LYS A 1 342 ? -19.017 16.980 4.782 1.00 51.97 342 LYS A O 1
#

Secondary structure (DSSP, 8-state):
-------------EEEEEE---SS-S---EEEEEE-------------GGGTTSHHHHHHHHHHHSS---S-HHHHHHHHHHHHHHHHHHHHHHHHS-HHHHHHHHHHHHHHHHHHHHHS--HHHHHHHHHHHHHHHHHHHHHHHHHHHHTTHHHHHHHHTT-HHHHHHHHHHHHHH---EEE-TTSPEEESHHHHHHHHHHHHHHHHS-------HHHHHTS---S-HHHHHHHS-----TTT-EE---TT--HHHHHHHHHHH-PEE-PSPEEETTEEE-SSS--GGGGHHHHHHHHHHHHHHHTS---HHHHHHHIIIIITTTTHHHHHH----TTT--

Radius of gyration: 35.31 Å; chains: 1; bounding box: 74×59×97 Å

Organism: Solanum commersonii (NCBI:txid4109)